Protein AF-A0A1H9YPM1-F1 (afdb_monomer)

Foldseek 3Di:
DPDDPPVVVVVLPPQDQPPDPPVLFFADPVQFVPDPPPLVVLLVQLVVLQVVLVVCCVVCVPPPPPPDVVVVVVSVVSNVSSCCSNPVVVVVVVVCNVFTWGDGSFFIWHQDPPRDIDTDGLLQQLVQVVQQQWFQDLFAIWHDRVSTIGGQGLAPPDVVSNVSSLVSVVVSQVSSCSNPVVCVVQPDHDDPVLSVLSNLSNVLVVLLVVLVVVLVVLVVCQVVQCVVPPPVSNVVSCVVSVVSVVVSLVVLVVSLVVLLVSLVVCCVVRPSCGHPHRCPCPSVCRSVVSVVSSVVVVVVSVVVVVVVVVD

Structure (mmCIF, N/CA/C/O backbone):
data_AF-A0A1H9YPM1-F1
#
_entry.id   AF-A0A1H9YPM1-F1
#
loop_
_atom_site.group_PDB
_atom_site.id
_atom_site.type_symbol
_atom_site.label_atom_id
_atom_site.label_alt_id
_atom_site.label_comp_id
_atom_site.label_asym_id
_atom_site.label_entity_id
_atom_site.label_seq_id
_atom_site.pdbx_PDB_ins_code
_atom_site.Cartn_x
_atom_site.Cartn_y
_atom_site.Cartn_z
_atom_site.occupancy
_atom_site.B_iso_or_equiv
_atom_site.auth_seq_id
_atom_site.auth_comp_id
_atom_site.auth_asym_id
_atom_site.auth_atom_id
_atom_site.pdbx_PDB_model_num
ATOM 1 N N . MET A 1 1 ? -49.574 -12.876 15.461 1.00 40.62 1 MET A N 1
ATOM 2 C CA . MET A 1 1 ? -48.127 -13.157 15.620 1.00 40.62 1 MET A CA 1
ATOM 3 C C . MET A 1 1 ? -47.318 -12.265 14.658 1.00 40.62 1 MET A C 1
ATOM 5 O O . MET A 1 1 ? -46.891 -12.726 13.615 1.00 40.62 1 MET A O 1
ATOM 9 N N . LYS A 1 2 ? -47.213 -10.943 14.908 1.00 41.28 2 LYS A N 1
ATOM 10 C CA . LYS A 1 2 ? -46.590 -9.997 13.940 1.00 41.28 2 LYS A CA 1
ATOM 11 C C . LYS A 1 2 ? -46.118 -8.655 14.541 1.00 41.28 2 LYS A C 1
ATOM 13 O O . LYS A 1 2 ? -46.153 -7.631 13.876 1.00 41.28 2 LYS A O 1
ATOM 18 N N . LYS A 1 3 ? -45.700 -8.639 15.816 1.00 36.34 3 LYS A N 1
ATOM 19 C CA . LYS A 1 3 ? -45.208 -7.420 16.506 1.00 36.34 3 LYS A CA 1
ATOM 20 C C . LYS A 1 3 ? -43.901 -7.595 17.301 1.00 36.34 3 LYS A C 1
ATOM 22 O O . LYS A 1 3 ? -43.489 -6.668 17.982 1.00 36.34 3 LYS A O 1
ATOM 27 N N . ARG A 1 4 ? -43.222 -8.748 17.206 1.00 37.78 4 ARG A N 1
ATOM 28 C CA . ARG A 1 4 ? -41.974 -9.010 17.959 1.00 37.78 4 ARG A CA 1
ATOM 29 C C . ARG A 1 4 ? -40.666 -8.778 17.189 1.00 37.78 4 ARG A C 1
ATOM 31 O O . ARG A 1 4 ? -39.647 -8.646 17.837 1.00 37.78 4 ARG A O 1
ATOM 38 N N . LYS A 1 5 ? -40.682 -8.631 15.856 1.00 35.56 5 LYS A N 1
ATOM 39 C CA . LYS A 1 5 ? -39.449 -8.465 15.051 1.00 35.56 5 LYS A CA 1
ATOM 40 C C . LYS A 1 5 ? -38.964 -7.023 14.836 1.00 35.56 5 LYS A C 1
ATOM 42 O O . LYS A 1 5 ? -37.885 -6.839 14.300 1.00 35.56 5 LYS A O 1
ATOM 47 N N . ILE A 1 6 ? -39.734 -6.006 15.229 1.00 38.78 6 ILE A N 1
ATOM 48 C CA . ILE A 1 6 ? -39.349 -4.595 15.003 1.00 38.78 6 ILE A CA 1
ATOM 49 C C . ILE A 1 6 ? -38.672 -3.981 16.242 1.00 38.78 6 ILE A C 1
ATOM 51 O O . ILE A 1 6 ? -37.950 -3.003 16.112 1.00 38.78 6 ILE A O 1
ATOM 55 N N . LYS A 1 7 ? -38.834 -4.575 17.434 1.00 31.31 7 LYS A N 1
ATOM 56 C CA . LYS A 1 7 ? -38.254 -4.035 18.677 1.00 31.31 7 LYS A CA 1
ATOM 57 C C . LYS A 1 7 ? -36.783 -4.399 18.906 1.00 31.31 7 LYS A C 1
ATOM 59 O O . LYS A 1 7 ? -36.063 -3.580 19.459 1.00 31.31 7 LYS A O 1
ATOM 64 N N . GLU A 1 8 ? -36.318 -5.555 18.432 1.00 32.84 8 GLU A N 1
ATOM 65 C CA . GLU A 1 8 ? -34.902 -5.950 18.575 1.00 32.84 8 GLU A CA 1
ATOM 66 C C . GLU A 1 8 ? -33.955 -5.091 17.720 1.00 32.84 8 GLU A C 1
ATOM 68 O O . GLU A 1 8 ? -32.785 -4.950 18.056 1.00 32.84 8 GLU A O 1
ATOM 73 N N . ASN A 1 9 ? -34.460 -4.427 16.673 1.00 35.72 9 ASN A N 1
ATOM 74 C CA . ASN A 1 9 ? -33.642 -3.548 15.830 1.00 35.72 9 ASN A CA 1
ATOM 75 C C . ASN A 1 9 ? -33.475 -2.126 16.397 1.00 35.72 9 ASN A C 1
ATOM 77 O O . ASN A 1 9 ? -32.685 -1.347 15.874 1.00 35.72 9 ASN A O 1
ATOM 81 N N . THR A 1 10 ? -34.226 -1.762 17.443 1.00 34.72 10 THR A N 1
ATOM 82 C CA . THR A 1 10 ? -34.190 -0.411 18.033 1.00 34.72 10 THR A CA 1
ATOM 83 C C . THR A 1 10 ? -33.330 -0.343 19.300 1.00 34.72 10 THR A C 1
ATOM 85 O O . THR A 1 10 ? -32.870 0.736 19.661 1.00 34.72 10 THR A O 1
ATOM 88 N N . GLU A 1 11 ? -33.057 -1.471 19.967 1.00 35.28 11 GLU A N 1
ATOM 89 C CA . GLU A 1 11 ? -32.199 -1.494 21.166 1.00 35.28 11 GLU A CA 1
ATOM 90 C C . GLU A 1 11 ? -30.696 -1.486 20.844 1.00 35.28 11 GLU A C 1
ATOM 92 O O . GLU A 1 11 ? -29.929 -0.896 21.603 1.00 35.28 11 GLU A O 1
ATOM 97 N N . ASN A 1 12 ? -30.283 -1.983 19.672 1.00 36.88 12 ASN A N 1
ATOM 98 C CA . ASN A 1 12 ? -28.893 -1.874 19.199 1.00 36.88 12 ASN A CA 1
ATOM 99 C C . ASN A 1 12 ? -28.535 -0.484 18.630 1.00 36.88 12 ASN A C 1
ATOM 101 O O . ASN A 1 12 ? -27.384 -0.236 18.287 1.00 36.88 12 ASN A O 1
ATOM 105 N N . GLN A 1 13 ? -29.494 0.448 18.554 1.00 36.91 13 GLN A N 1
ATOM 106 C CA . GLN A 1 13 ? -29.289 1.817 18.059 1.00 36.91 13 GLN A CA 1
ATOM 107 C C . GLN A 1 13 ? -29.057 2.861 19.164 1.00 36.91 13 GLN A C 1
ATOM 109 O O . GLN A 1 13 ? -29.103 4.063 18.899 1.00 36.91 13 GLN A O 1
ATOM 114 N N . LYS A 1 14 ? -28.731 2.453 20.398 1.00 39.34 14 LYS A N 1
ATOM 115 C CA . LYS A 1 14 ? -28.078 3.362 21.360 1.00 39.34 14 LYS A CA 1
ATOM 116 C C . LYS A 1 14 ? -26.613 3.561 20.961 1.00 39.34 14 LYS A C 1
ATOM 118 O O . LYS A 1 14 ? -25.701 3.150 21.670 1.00 39.34 14 LYS A O 1
ATOM 123 N N . ILE A 1 15 ? -26.397 4.170 19.798 1.00 44.44 15 ILE A N 1
ATOM 124 C CA . ILE A 1 15 ? -25.062 4.497 19.319 1.00 44.44 15 ILE A CA 1
ATOM 125 C C . ILE A 1 15 ? -24.547 5.715 20.089 1.00 44.44 15 ILE A C 1
ATOM 127 O O . ILE A 1 15 ? -25.247 6.689 20.371 1.00 44.44 15 ILE A O 1
ATOM 131 N N . ILE A 1 16 ? -23.309 5.552 20.516 1.00 49.81 16 ILE A N 1
ATOM 132 C CA . ILE A 1 16 ? -22.613 6.252 21.574 1.00 49.81 16 ILE A CA 1
ATOM 133 C C . ILE A 1 16 ? -22.175 7.631 21.081 1.00 49.81 16 ILE A C 1
ATOM 135 O O . ILE A 1 16 ? -21.367 7.764 20.169 1.00 49.81 16 ILE A O 1
ATOM 139 N N . ASN A 1 17 ? -22.658 8.681 21.745 1.00 46.56 17 ASN A N 1
ATOM 140 C CA . ASN A 1 17 ? -22.219 10.064 21.540 1.00 46.56 17 ASN A CA 1
ATOM 141 C C . ASN A 1 17 ? -20.825 10.304 22.170 1.00 46.56 17 ASN A C 1
ATOM 143 O O . ASN A 1 17 ? -20.636 11.206 22.990 1.00 46.56 17 ASN A O 1
ATOM 147 N N . LYS A 1 18 ? -19.819 9.487 21.826 1.00 58.47 18 LYS A N 1
ATOM 148 C CA . LYS A 1 18 ? -18.421 9.813 22.139 1.00 58.47 18 LYS A CA 1
ATOM 149 C C . LYS A 1 18 ? -18.032 10.992 21.255 1.00 58.47 18 LYS A C 1
ATOM 151 O O . LYS A 1 18 ? -18.033 10.918 20.030 1.00 58.47 18 LYS A O 1
ATOM 156 N N . LYS A 1 19 ? -17.740 12.128 21.887 1.00 66.56 19 LYS A N 1
ATOM 157 C CA . LYS A 1 19 ? -17.382 13.359 21.182 1.00 66.56 19 LYS A CA 1
ATOM 158 C C . LYS A 1 19 ? -16.000 13.194 20.548 1.00 66.56 19 LYS A C 1
ATOM 160 O O . LYS A 1 19 ? -14.987 13.346 21.229 1.00 66.56 19 LYS A O 1
ATOM 165 N N . ILE A 1 20 ? -15.964 12.907 19.249 1.00 78.62 20 ILE A N 1
ATOM 166 C CA . ILE A 1 20 ? -14.722 12.853 18.470 1.00 78.62 20 ILE A CA 1
ATOM 167 C C . ILE A 1 20 ? -14.075 14.252 18.489 1.00 78.62 20 ILE A C 1
ATOM 169 O O . ILE A 1 20 ? -14.752 15.248 18.198 1.00 78.62 20 ILE A O 1
ATOM 173 N N . PRO A 1 21 ? -12.786 14.386 18.861 1.00 80.69 21 PRO A N 1
ATOM 174 C CA . PRO A 1 21 ? -12.102 15.674 18.851 1.00 80.69 21 PRO A CA 1
ATOM 175 C C . PRO A 1 21 ? -12.145 16.315 17.460 1.00 80.69 21 PRO A C 1
ATOM 177 O O . PRO A 1 21 ? -11.857 15.649 16.472 1.00 80.69 21 PRO A O 1
ATOM 180 N N . LYS A 1 22 ? -12.431 17.624 17.375 1.00 80.81 22 LYS A N 1
ATOM 181 C CA . LYS A 1 22 ? -12.590 18.339 16.088 1.00 80.81 22 LYS A CA 1
ATOM 182 C C . LYS A 1 22 ? -11.437 18.096 15.101 1.00 80.81 22 LYS A C 1
ATOM 184 O O . LYS A 1 22 ? -11.688 17.915 13.922 1.00 80.81 22 LYS A O 1
ATOM 189 N N . HIS A 1 23 ? -10.195 18.046 15.588 1.00 80.75 23 HIS A N 1
ATOM 190 C CA . HIS A 1 23 ? -9.000 17.834 14.760 1.00 80.75 23 HIS A CA 1
ATOM 191 C C . HIS A 1 23 ? -8.820 16.392 14.245 1.00 80.75 23 HIS A C 1
ATOM 193 O O . HIS A 1 23 ? -8.001 16.167 13.364 1.00 80.75 23 HIS A O 1
ATOM 199 N N . LEU A 1 24 ? -9.552 15.418 14.798 1.00 83.12 24 LEU A N 1
ATOM 200 C CA . LEU A 1 24 ? -9.545 14.013 14.365 1.00 83.12 24 LEU A CA 1
ATOM 201 C C . LEU A 1 24 ? -10.804 13.642 13.580 1.00 83.12 24 LEU A C 1
ATOM 203 O O . LEU A 1 24 ? -10.913 12.514 13.112 1.00 83.12 24 LEU A O 1
ATOM 207 N N . LYS A 1 25 ? -11.755 14.575 13.474 1.00 86.56 25 LYS A N 1
ATOM 208 C CA . LYS A 1 25 ? -13.038 14.352 12.820 1.00 86.56 25 LYS A CA 1
ATOM 209 C C . LYS A 1 25 ? -12.865 14.137 11.319 1.00 86.56 25 LYS A C 1
ATOM 211 O O . LYS A 1 25 ? -13.490 13.254 10.752 1.00 86.56 25 LYS A O 1
ATOM 216 N N . GLU A 1 26 ? -12.019 14.937 10.685 1.00 87.69 26 GLU A N 1
ATOM 217 C CA . GLU A 1 26 ? -11.722 14.823 9.259 1.00 87.69 26 GLU A CA 1
ATOM 218 C C . GLU A 1 26 ? -10.716 13.690 9.022 1.00 87.69 26 GLU A C 1
ATOM 220 O O . GLU A 1 26 ? -9.670 13.619 9.676 1.00 87.69 26 GLU A O 1
ATOM 225 N N . ILE A 1 27 ? -11.050 12.800 8.087 1.00 85.38 27 ILE A N 1
ATOM 226 C CA . ILE A 1 27 ? -10.204 11.700 7.628 1.00 85.38 27 ILE A CA 1
ATOM 227 C C . ILE A 1 27 ? -9.454 12.193 6.393 1.00 85.38 27 ILE A C 1
ATOM 229 O O . ILE A 1 27 ? -10.059 12.350 5.332 1.00 85.38 27 ILE A O 1
ATOM 233 N N . PRO A 1 28 ? -8.140 12.433 6.485 1.00 83.88 28 PRO A N 1
ATOM 234 C CA . PRO A 1 28 ? -7.374 12.930 5.355 1.00 83.88 28 PRO A CA 1
ATOM 235 C C . PRO A 1 28 ? -7.487 12.007 4.137 1.00 83.88 28 PRO A C 1
ATOM 237 O O . PRO A 1 28 ? -7.494 10.789 4.279 1.00 83.88 28 PRO A O 1
ATOM 240 N N . LEU A 1 29 ? -7.483 12.560 2.921 1.00 77.19 29 LEU A N 1
ATOM 241 C CA . LEU A 1 29 ? -7.646 11.775 1.682 1.00 77.19 29 LEU A CA 1
ATOM 242 C C . LEU A 1 29 ? -6.630 10.639 1.519 1.00 77.19 29 LEU A C 1
ATOM 244 O O . LEU A 1 29 ? -6.916 9.601 0.931 1.00 77.19 29 LEU A O 1
ATOM 248 N N . TYR A 1 30 ? -5.428 10.800 2.066 1.00 73.69 30 TYR A N 1
ATOM 249 C CA . TYR A 1 30 ? -4.442 9.731 2.021 1.00 73.69 30 TYR A CA 1
ATOM 250 C C . TYR A 1 30 ? -4.882 8.501 2.840 1.00 73.69 30 TYR A C 1
ATOM 252 O O . TYR A 1 30 ? -4.560 7.375 2.458 1.00 73.69 30 TYR A O 1
ATOM 260 N N . GLU A 1 31 ? -5.692 8.686 3.889 1.00 78.50 31 GLU A N 1
ATOM 261 C CA . GLU A 1 31 ? -6.335 7.616 4.663 1.00 78.50 31 GLU A CA 1
ATOM 262 C C . GLU A 1 31 ? -7.518 6.980 3.931 1.00 78.50 31 GLU A C 1
ATOM 264 O O . GLU A 1 31 ? -7.901 5.879 4.289 1.00 78.50 31 GLU A O 1
ATOM 269 N N . THR A 1 32 ? -8.054 7.551 2.851 1.00 76.62 32 THR A N 1
ATOM 270 C CA . THR A 1 32 ? -9.114 6.887 2.060 1.00 76.62 32 THR A CA 1
ATOM 271 C C . THR A 1 32 ? -8.570 5.997 0.941 1.00 76.62 32 THR A C 1
ATOM 273 O O . THR A 1 32 ? -9.283 5.532 0.054 1.00 76.62 32 THR A O 1
ATOM 276 N N . GLY A 1 33 ? -7.263 5.717 0.978 1.00 59.12 33 GLY A N 1
ATOM 277 C CA . GLY A 1 33 ? -6.581 4.911 -0.028 1.00 59.12 33 GLY A CA 1
ATOM 278 C C . GLY A 1 33 ? -6.176 5.684 -1.281 1.00 59.12 33 GLY A C 1
ATOM 279 O O . GLY A 1 33 ? -5.541 5.091 -2.160 1.00 59.12 33 GLY A O 1
ATOM 280 N N . GLU A 1 34 ? -6.453 6.989 -1.354 1.00 63.22 34 GLU A N 1
ATOM 281 C CA . GLU A 1 34 ? -5.866 7.846 -2.376 1.00 63.22 34 GLU A CA 1
ATOM 282 C C . GLU A 1 34 ? -4.379 8.019 -2.087 1.00 63.22 34 GLU A C 1
ATOM 284 O O . GLU A 1 34 ? -3.953 8.750 -1.195 1.00 63.22 34 GLU A O 1
ATOM 289 N N . ALA A 1 35 ? -3.533 7.327 -2.849 1.00 54.72 35 ALA A N 1
ATOM 290 C CA . ALA A 1 35 ? -2.114 7.610 -2.779 1.00 54.72 35 ALA A CA 1
ATOM 291 C C . ALA A 1 35 ? -1.895 9.081 -3.170 1.00 54.72 35 ALA A C 1
ATOM 293 O O . ALA A 1 35 ? -2.184 9.466 -4.306 1.00 54.72 35 ALA A O 1
ATOM 294 N N . LEU A 1 36 ? -1.296 9.861 -2.264 1.00 50.06 36 LEU A N 1
ATOM 295 C CA . LEU A 1 36 ? -0.531 11.067 -2.585 1.00 50.06 36 LEU A CA 1
ATOM 296 C C . LEU A 1 36 ? 0.640 10.662 -3.503 1.00 50.06 36 LEU A C 1
ATOM 298 O O . LEU A 1 36 ? 1.802 10.652 -3.109 1.00 50.06 36 LEU A O 1
ATOM 302 N N . MET A 1 37 ? 0.358 10.229 -4.731 1.00 47.12 37 MET A N 1
ATOM 303 C CA . MET A 1 37 ? 1.332 10.374 -5.801 1.00 47.12 37 MET A CA 1
ATOM 304 C C . MET A 1 37 ? 1.536 11.875 -5.949 1.00 47.12 37 MET A C 1
ATOM 306 O O . MET A 1 37 ? 0.550 12.620 -6.025 1.00 47.12 37 MET A O 1
ATOM 310 N N . SER A 1 38 ? 2.794 12.325 -5.947 1.00 53.41 38 SER A N 1
ATOM 311 C CA . SER A 1 38 ? 3.051 13.729 -6.239 1.00 53.41 38 SER A CA 1
ATOM 312 C C . SER A 1 38 ? 2.402 14.049 -7.585 1.00 53.41 38 SER A C 1
ATOM 314 O O . SER A 1 38 ? 2.374 13.214 -8.505 1.00 53.41 38 SER A O 1
ATOM 316 N N . SER A 1 39 ? 1.795 15.233 -7.664 1.00 57.31 39 SER A N 1
ATOM 317 C CA . SER A 1 39 ? 1.189 15.711 -8.906 1.00 57.31 39 SER A CA 1
ATOM 318 C C . SER A 1 39 ? 2.206 15.632 -10.049 1.00 57.31 39 SER A C 1
ATOM 320 O O . SER A 1 39 ? 1.840 15.293 -11.170 1.00 57.31 39 SER A O 1
ATOM 322 N N . ASP A 1 40 ? 3.483 15.827 -9.720 1.00 58.31 40 ASP A N 1
ATOM 323 C CA . ASP A 1 40 ? 4.615 15.846 -10.638 1.00 58.31 40 ASP A CA 1
ATOM 324 C C . ASP A 1 40 ? 4.865 14.479 -11.282 1.00 58.31 40 ASP A C 1
ATOM 326 O O . ASP A 1 40 ? 4.967 14.408 -12.498 1.00 58.31 40 ASP A O 1
ATOM 330 N N . TYR A 1 41 ? 4.860 13.368 -10.532 1.00 56.56 41 TYR A N 1
ATOM 331 C CA . TYR A 1 41 ? 5.037 12.033 -11.134 1.00 56.56 41 TYR A CA 1
ATOM 332 C C . TYR A 1 41 ? 3.863 11.632 -12.031 1.00 56.56 41 TYR A C 1
ATOM 334 O O . TYR A 1 41 ? 4.050 10.952 -13.037 1.00 56.56 41 TYR A O 1
ATOM 342 N N . SER A 1 42 ? 2.647 12.049 -11.670 1.00 61.88 42 SER A N 1
ATOM 343 C CA . SER A 1 42 ? 1.455 11.777 -12.484 1.00 61.88 42 SER A CA 1
ATOM 344 C C . SER A 1 42 ? 1.447 12.620 -13.759 1.00 61.88 42 SER A C 1
ATOM 346 O O . SER A 1 42 ? 1.030 12.135 -14.807 1.00 61.88 42 SER A O 1
ATOM 348 N N . PHE A 1 43 ? 1.940 13.857 -13.670 1.00 63.88 43 PHE A N 1
ATOM 349 C CA . PHE A 1 43 ? 2.112 14.755 -14.803 1.00 63.88 43 PHE A CA 1
ATOM 350 C C . PHE A 1 43 ? 3.228 14.272 -15.731 1.00 63.88 43 PHE A C 1
ATOM 352 O O . PHE A 1 43 ? 2.975 14.098 -16.914 1.00 63.88 43 PHE A O 1
ATOM 359 N N . ILE A 1 44 ? 4.414 13.957 -15.201 1.00 64.62 44 ILE A N 1
ATOM 360 C CA . ILE A 1 44 ? 5.546 13.415 -15.968 1.00 64.62 44 ILE A CA 1
ATOM 361 C C . ILE A 1 44 ? 5.146 12.103 -16.649 1.00 64.62 44 ILE A C 1
ATOM 363 O O . ILE A 1 44 ? 5.362 11.955 -17.844 1.00 64.62 44 ILE A O 1
ATOM 367 N N . GLY A 1 45 ? 4.501 11.176 -15.931 1.00 63.66 45 GLY A N 1
ATOM 368 C CA . GLY A 1 45 ? 3.998 9.934 -16.525 1.00 63.66 45 GLY A CA 1
ATOM 369 C C . GLY A 1 45 ? 2.946 10.179 -17.612 1.00 63.66 45 GLY A C 1
ATOM 370 O O . GLY A 1 45 ? 2.980 9.525 -18.648 1.00 63.66 45 GLY A O 1
ATOM 371 N N . GLY A 1 46 ? 2.051 11.152 -17.411 1.00 65.19 46 GLY A N 1
ATOM 372 C CA . GLY A 1 46 ? 1.079 11.572 -18.423 1.00 65.19 46 GLY A CA 1
ATOM 373 C C . GLY A 1 46 ? 1.732 12.191 -19.661 1.00 65.19 46 GLY A C 1
ATOM 374 O O . GLY A 1 46 ? 1.325 11.879 -20.773 1.00 65.19 46 GLY A O 1
ATOM 375 N N . VAL A 1 47 ? 2.770 13.011 -19.481 1.00 65.88 47 VAL A N 1
ATOM 376 C CA . VAL A 1 47 ? 3.547 13.630 -20.565 1.00 65.88 47 VAL A CA 1
ATOM 377 C C . VAL A 1 47 ? 4.352 12.583 -21.329 1.00 65.88 47 VAL A C 1
ATOM 379 O O . VAL A 1 47 ? 4.329 12.599 -22.553 1.00 65.88 47 VAL A O 1
ATOM 382 N N . ILE A 1 48 ? 5.006 11.642 -20.643 1.00 67.50 48 ILE A N 1
ATOM 383 C CA . ILE A 1 48 ? 5.726 10.534 -21.288 1.00 67.50 48 ILE A CA 1
ATOM 384 C C . ILE A 1 48 ? 4.749 9.700 -22.116 1.00 67.50 48 ILE A C 1
ATOM 386 O O . ILE A 1 48 ? 4.984 9.508 -23.300 1.00 67.50 48 ILE A O 1
ATOM 390 N N . LEU A 1 49 ? 3.616 9.280 -21.543 1.00 67.12 49 LEU A N 1
ATOM 391 C CA . LEU A 1 49 ? 2.593 8.528 -22.277 1.00 67.12 49 LEU A CA 1
ATOM 392 C C . LEU A 1 49 ? 2.029 9.307 -23.471 1.00 67.12 49 LEU A C 1
ATOM 394 O O . LEU A 1 49 ? 1.772 8.716 -24.515 1.00 67.12 49 LEU A O 1
ATOM 398 N N . PHE A 1 50 ? 1.860 10.623 -23.333 1.00 64.25 50 PHE A N 1
ATOM 399 C CA . PHE A 1 50 ? 1.415 11.494 -24.415 1.00 64.25 50 PHE A CA 1
ATOM 400 C C . PHE A 1 50 ? 2.454 11.586 -25.540 1.00 64.25 50 PHE A C 1
ATOM 402 O O . PHE A 1 50 ? 2.106 11.415 -26.704 1.00 64.25 50 PHE A O 1
ATOM 409 N N . ILE A 1 51 ? 3.726 11.813 -25.206 1.00 62.97 51 ILE A N 1
ATOM 410 C CA . ILE A 1 51 ? 4.822 11.930 -26.176 1.00 62.97 51 ILE A CA 1
ATOM 411 C C . ILE A 1 51 ? 5.085 10.585 -26.856 1.00 62.97 51 ILE A C 1
ATOM 413 O O . ILE A 1 51 ? 5.140 10.541 -28.078 1.00 62.97 51 ILE A O 1
ATOM 417 N N . THR A 1 52 ? 5.171 9.484 -26.103 1.00 61.22 52 THR A N 1
ATOM 418 C CA . THR A 1 52 ? 5.268 8.127 -26.665 1.00 61.22 52 THR A CA 1
ATOM 419 C C . THR A 1 52 ? 4.063 7.831 -27.558 1.00 61.22 52 THR A C 1
ATOM 421 O O . THR A 1 52 ? 4.231 7.301 -28.649 1.00 61.22 52 THR A O 1
ATOM 424 N N . GLY A 1 53 ? 2.866 8.252 -27.135 1.00 61.78 53 GLY A N 1
ATOM 425 C CA . GLY A 1 53 ? 1.642 8.228 -27.930 1.00 61.78 53 GLY A CA 1
ATOM 426 C C . GLY A 1 53 ? 1.807 8.881 -29.305 1.00 61.78 53 GLY A C 1
ATOM 427 O O . GLY A 1 53 ? 1.555 8.259 -30.331 1.00 61.78 53 GLY A O 1
ATOM 428 N N . MET A 1 54 ? 2.261 10.135 -29.305 1.00 62.09 54 MET A N 1
ATOM 429 C CA . MET A 1 54 ? 2.427 10.961 -30.503 1.00 62.09 54 MET A CA 1
ATOM 430 C C . MET A 1 54 ? 3.555 10.465 -31.412 1.00 62.09 54 MET A C 1
ATOM 432 O O . MET A 1 54 ? 3.343 10.375 -32.613 1.00 62.09 54 MET A O 1
ATOM 436 N N . ILE A 1 55 ? 4.720 10.108 -30.860 1.00 62.66 55 ILE A N 1
ATOM 437 C CA . ILE A 1 55 ? 5.869 9.612 -31.637 1.00 62.66 55 ILE A CA 1
ATOM 438 C C . ILE A 1 55 ? 5.477 8.352 -32.409 1.00 62.66 55 ILE A C 1
ATOM 440 O O . ILE A 1 55 ? 5.684 8.290 -33.611 1.00 62.66 55 ILE A O 1
ATOM 444 N N . PHE A 1 56 ? 4.823 7.389 -31.757 1.00 60.09 56 PHE A N 1
ATOM 445 C CA . PHE A 1 56 ? 4.388 6.164 -32.430 1.00 60.09 56 PHE A CA 1
ATOM 446 C C . PHE A 1 56 ? 3.270 6.401 -33.458 1.00 60.09 56 PHE A C 1
ATOM 448 O O . PHE A 1 56 ? 3.240 5.708 -34.469 1.00 60.09 56 PHE A O 1
ATOM 455 N N . ILE A 1 57 ? 2.356 7.356 -33.232 1.00 63.22 57 ILE A N 1
ATOM 456 C CA . ILE A 1 57 ? 1.338 7.728 -34.235 1.00 63.22 57 ILE A CA 1
ATOM 457 C C . ILE A 1 57 ? 1.998 8.362 -35.469 1.00 63.22 57 ILE A C 1
ATOM 459 O O . ILE A 1 57 ? 1.560 8.097 -36.586 1.00 63.22 57 ILE A O 1
ATOM 463 N N . CYS A 1 58 ? 3.039 9.173 -35.274 1.00 61.56 58 CYS A N 1
ATOM 464 C CA . CYS A 1 58 ? 3.759 9.836 -36.358 1.00 61.56 58 CYS A CA 1
ATOM 465 C C . CYS A 1 58 ? 4.710 8.891 -37.117 1.00 61.56 58 CYS A C 1
ATOM 467 O O . CYS A 1 58 ? 4.702 8.920 -38.340 1.00 61.56 58 CYS A O 1
ATOM 469 N N . ASP A 1 59 ? 5.478 8.036 -36.429 1.00 58.50 59 ASP A N 1
ATOM 470 C CA . ASP A 1 59 ? 6.471 7.140 -37.058 1.00 58.50 59 ASP A CA 1
ATOM 471 C C . ASP A 1 59 ? 5.841 5.929 -37.763 1.00 58.50 59 ASP A C 1
ATOM 473 O O . ASP A 1 59 ? 6.343 5.477 -38.787 1.00 58.50 59 ASP A O 1
ATOM 477 N N . PHE A 1 60 ? 4.729 5.388 -37.251 1.00 56.72 60 PHE A N 1
ATOM 478 C CA . PHE A 1 60 ? 4.044 4.248 -37.884 1.00 56.72 60 PHE A CA 1
ATOM 479 C C . PHE A 1 60 ? 2.928 4.668 -38.850 1.00 56.72 60 PHE A C 1
ATOM 481 O O . PHE A 1 60 ? 2.273 3.799 -39.435 1.00 56.72 60 PHE A O 1
ATOM 488 N N . GLY A 1 61 ? 2.710 5.977 -39.014 1.00 51.06 61 GLY A N 1
ATOM 489 C CA . GLY A 1 61 ? 1.666 6.544 -39.865 1.00 51.06 61 GLY A CA 1
ATOM 490 C C . GLY A 1 61 ? 1.863 6.279 -41.357 1.00 51.06 61 GLY A C 1
ATOM 491 O O . GLY A 1 61 ? 0.862 6.173 -42.064 1.00 51.06 61 GLY A O 1
ATOM 492 N N . ASP A 1 62 ? 3.108 6.105 -41.813 1.00 51.69 62 ASP A N 1
ATOM 493 C CA . ASP A 1 62 ? 3.405 6.055 -43.250 1.00 51.69 62 ASP A CA 1
ATOM 494 C C . ASP A 1 62 ? 3.703 4.655 -43.828 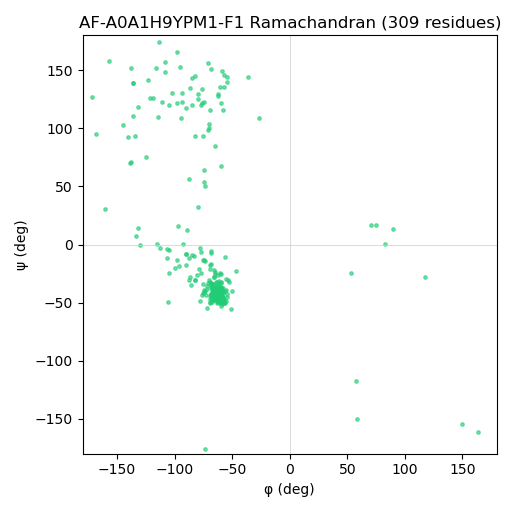1.00 51.69 62 ASP A C 1
ATOM 496 O O . ASP A 1 62 ? 3.395 4.446 -44.995 1.00 51.69 62 ASP A O 1
ATOM 500 N N . ASP A 1 63 ? 4.170 3.652 -43.060 1.00 50.09 63 ASP A N 1
ATOM 501 C CA . ASP A 1 63 ? 4.678 2.399 -43.679 1.00 50.09 63 ASP A CA 1
ATOM 502 C C . ASP A 1 63 ? 4.180 1.054 -43.100 1.00 50.09 63 ASP A C 1
ATOM 504 O O . ASP A 1 63 ? 4.714 -0.009 -43.425 1.00 50.09 63 ASP A O 1
ATOM 508 N N . SER A 1 64 ? 3.120 1.011 -42.281 1.00 46.59 64 SER A N 1
ATOM 509 C CA . SER A 1 64 ? 2.673 -0.275 -41.702 1.00 46.59 64 SER A CA 1
ATOM 510 C C . SER A 1 64 ? 1.158 -0.490 -41.650 1.00 46.59 64 SER A C 1
ATOM 512 O O . SER A 1 64 ? 0.546 -0.643 -40.597 1.00 46.59 64 SER A O 1
ATOM 514 N N . ILE A 1 65 ? 0.553 -0.684 -42.826 1.00 49.03 65 ILE A N 1
ATOM 515 C CA . ILE A 1 65 ? -0.840 -1.161 -42.989 1.00 49.03 65 ILE A CA 1
ATOM 516 C C . ILE A 1 65 ? -1.095 -2.518 -42.272 1.00 49.03 65 ILE A C 1
ATOM 518 O O . ILE A 1 65 ? -2.239 -2.931 -42.076 1.00 49.03 65 ILE A O 1
ATOM 522 N N . HIS A 1 66 ? -0.047 -3.208 -41.805 1.00 49.16 66 HIS A N 1
ATOM 523 C CA . HIS A 1 66 ? -0.143 -4.498 -41.117 1.00 49.16 66 HIS A CA 1
ATOM 524 C C . HIS A 1 66 ? 0.100 -4.474 -39.598 1.00 49.16 66 HIS A C 1
ATOM 526 O O . HIS A 1 66 ? -0.112 -5.513 -38.958 1.00 49.16 66 HIS A O 1
ATOM 532 N N . LEU A 1 67 ? 0.453 -3.333 -38.978 1.00 47.41 67 LEU A N 1
ATOM 533 C CA . LEU A 1 67 ? 0.406 -3.232 -37.514 1.00 47.41 67 LEU A CA 1
ATOM 534 C C . LEU A 1 67 ? -1.065 -3.104 -37.087 1.00 47.41 67 LEU A C 1
ATOM 536 O O . LEU A 1 67 ? -1.683 -2.045 -37.110 1.00 47.41 67 LEU A O 1
ATOM 540 N N . LYS A 1 68 ? -1.634 -4.276 -36.795 1.00 55.72 68 LYS A N 1
ATOM 541 C CA . LYS A 1 68 ? -3.048 -4.588 -36.564 1.00 55.72 68 LYS A CA 1
ATOM 542 C C . LYS A 1 68 ? -3.818 -3.476 -35.824 1.00 55.72 68 LYS A C 1
ATOM 544 O O . LYS A 1 68 ? -3.292 -2.953 -34.846 1.00 55.72 68 LYS A O 1
ATOM 549 N N . PRO A 1 69 ? -5.103 -3.229 -36.153 1.00 59.78 69 PRO A N 1
ATOM 550 C CA . PRO A 1 69 ? -5.973 -2.213 -35.528 1.00 59.78 69 PRO A CA 1
ATOM 551 C C . PRO A 1 69 ? -5.962 -2.178 -33.985 1.00 59.78 69 PRO A C 1
ATOM 553 O O . PRO A 1 69 ? -6.237 -1.147 -33.380 1.00 59.78 69 PRO A O 1
ATOM 556 N N . TRP A 1 70 ? -5.580 -3.277 -33.335 1.00 50.59 70 TRP A N 1
ATOM 557 C CA . TRP A 1 70 ? -5.318 -3.367 -31.898 1.00 50.59 70 TRP A CA 1
ATOM 558 C C . TRP A 1 70 ? -4.227 -2.409 -31.389 1.00 50.59 70 TRP A C 1
ATOM 560 O O . TRP A 1 70 ? -4.382 -1.857 -30.304 1.00 50.59 70 TRP A O 1
ATOM 570 N N . ALA A 1 71 ? -3.158 -2.174 -32.157 1.00 54.16 71 ALA A N 1
ATOM 571 C CA . ALA A 1 71 ? -2.101 -1.231 -31.797 1.00 54.16 71 ALA A CA 1
ATOM 572 C C . ALA A 1 71 ? -2.643 0.206 -31.767 1.00 54.16 71 ALA A C 1
ATOM 574 O O . ALA A 1 71 ? -2.497 0.887 -30.759 1.00 54.16 71 ALA A O 1
ATOM 575 N N . ALA A 1 72 ? -3.384 0.626 -32.797 1.00 58.88 72 ALA A N 1
ATOM 576 C CA . ALA A 1 72 ? -4.038 1.937 -32.833 1.00 58.88 72 ALA A CA 1
ATOM 577 C C . ALA A 1 72 ? -5.029 2.139 -31.667 1.00 58.88 72 ALA A C 1
ATOM 579 O O . ALA A 1 72 ? -5.066 3.209 -31.060 1.00 58.88 72 ALA A O 1
ATOM 580 N N . VAL A 1 73 ? -5.787 1.098 -31.296 1.00 62.53 73 VAL A N 1
ATOM 581 C CA . VAL A 1 73 ? -6.703 1.132 -30.140 1.00 62.53 73 VAL A CA 1
ATOM 582 C C . VAL A 1 73 ? -5.943 1.297 -28.822 1.00 62.53 73 VAL A C 1
ATOM 584 O O . VAL A 1 73 ? -6.308 2.150 -28.014 1.00 62.53 73 VAL A O 1
ATOM 587 N N . ILE A 1 74 ? -4.873 0.525 -28.598 1.00 59.41 74 ILE A N 1
ATOM 588 C CA . ILE A 1 74 ? -4.035 0.650 -27.394 1.00 59.41 74 ILE A CA 1
ATOM 589 C C . ILE A 1 74 ? -3.435 2.059 -27.314 1.00 59.41 74 ILE A C 1
ATOM 591 O O . ILE A 1 74 ? -3.477 2.685 -26.258 1.00 59.41 74 ILE A O 1
ATOM 595 N N . MET A 1 75 ? -2.955 2.595 -28.434 1.00 61.97 75 MET A N 1
ATOM 596 C CA . MET A 1 75 ? -2.362 3.930 -28.513 1.00 61.97 75 MET A CA 1
ATOM 597 C C . MET A 1 75 ? -3.374 5.046 -28.226 1.00 61.97 75 MET A C 1
ATOM 599 O O . MET A 1 75 ? -3.084 5.962 -27.455 1.00 61.97 75 MET A O 1
ATOM 603 N N . TYR A 1 76 ? -4.595 4.935 -28.752 1.00 62.50 76 TYR A N 1
ATOM 604 C CA . TYR A 1 76 ? -5.683 5.863 -28.442 1.00 62.50 76 TYR A CA 1
ATOM 605 C C . TYR A 1 76 ? -6.088 5.804 -26.960 1.00 62.50 76 TYR A C 1
ATOM 607 O O . TYR A 1 76 ? -6.321 6.838 -26.331 1.00 62.50 76 TYR A O 1
ATOM 615 N N . LEU A 1 77 ? -6.108 4.607 -26.362 1.00 67.94 77 LEU A N 1
ATOM 616 C CA . LEU A 1 77 ? -6.353 4.440 -24.928 1.00 67.94 77 LEU A CA 1
ATOM 617 C C . LEU A 1 77 ? -5.244 5.074 -24.078 1.00 67.94 77 LEU A C 1
ATOM 619 O O . LEU A 1 77 ? -5.557 5.740 -23.091 1.00 67.94 77 LEU A O 1
ATOM 623 N N . LEU A 1 78 ? -3.970 4.927 -24.460 1.00 63.59 78 LEU A N 1
ATOM 624 C CA . LEU A 1 78 ? -2.845 5.575 -23.773 1.00 63.59 78 LEU A CA 1
ATOM 625 C C . LEU A 1 78 ? -2.924 7.105 -23.875 1.00 63.59 78 LEU A C 1
ATOM 627 O O . LEU A 1 78 ? -2.700 7.792 -22.877 1.00 63.59 78 LEU A O 1
ATOM 631 N N . PHE A 1 79 ? -3.321 7.639 -25.033 1.00 66.62 79 PHE A N 1
ATOM 632 C CA . PHE A 1 79 ? -3.554 9.071 -25.237 1.00 66.62 79 PHE A CA 1
ATOM 6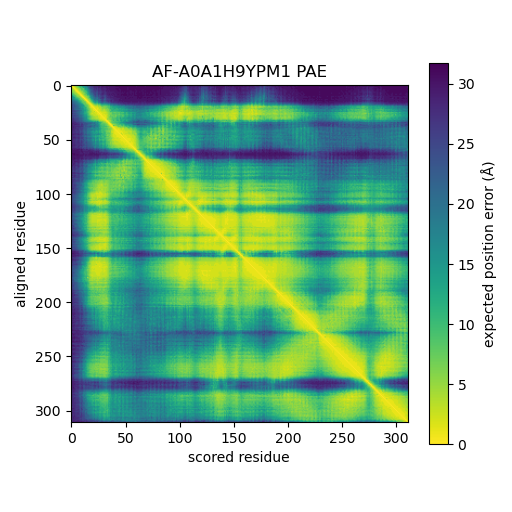33 C C . PHE A 1 79 ? -4.692 9.610 -24.354 1.00 66.62 79 PHE A C 1
ATOM 635 O O . PHE A 1 79 ? -4.503 10.581 -23.615 1.00 66.62 79 PHE A O 1
ATOM 642 N N . LEU A 1 80 ? -5.860 8.954 -24.361 1.00 71.38 80 LEU A N 1
ATOM 643 C CA . LEU A 1 80 ? -6.989 9.318 -23.496 1.00 71.38 80 LEU A CA 1
ATOM 644 C C . LEU A 1 80 ? -6.623 9.224 -22.010 1.00 71.38 80 LEU A C 1
ATOM 646 O O . LEU A 1 80 ? -7.010 10.081 -21.211 1.00 71.38 80 LEU A O 1
ATOM 650 N N . PHE A 1 81 ? -5.841 8.211 -21.635 1.00 69.62 81 PHE A N 1
ATOM 651 C CA . PHE A 1 81 ? -5.351 8.048 -20.273 1.00 69.62 81 PHE A CA 1
ATOM 652 C C . PHE A 1 81 ? -4.376 9.168 -19.875 1.00 69.62 81 PHE A C 1
ATOM 654 O O . PHE A 1 81 ? -4.494 9.716 -18.777 1.00 69.62 81 PHE A O 1
ATOM 661 N N . GLY A 1 82 ? -3.479 9.583 -20.776 1.00 64.50 82 GLY A N 1
ATOM 662 C CA . GLY A 1 82 ? -2.611 10.749 -20.595 1.00 64.50 82 GLY A CA 1
ATOM 663 C C . GLY A 1 82 ? -3.406 12.040 -20.371 1.00 64.50 82 GLY A C 1
ATOM 664 O O . GLY A 1 82 ? -3.164 12.754 -19.395 1.00 64.50 82 GLY A O 1
ATOM 665 N N . LEU A 1 83 ? -4.430 12.299 -21.194 1.00 70.06 83 LEU A N 1
ATOM 666 C CA . LEU A 1 83 ? -5.330 13.448 -21.023 1.00 70.06 83 LEU A CA 1
ATOM 667 C C . LEU A 1 83 ? -6.074 13.418 -19.680 1.00 70.06 83 LEU A C 1
ATOM 669 O O . LEU A 1 83 ? -6.166 14.441 -18.996 1.00 70.06 83 LEU A O 1
ATOM 673 N N . TYR A 1 84 ? -6.577 12.251 -19.271 1.00 75.69 84 TYR A N 1
ATOM 674 C CA . TYR A 1 84 ? -7.214 12.076 -17.967 1.00 75.69 84 TYR A CA 1
ATOM 675 C C . TYR A 1 84 ? -6.253 12.414 -16.816 1.00 75.69 84 TYR A C 1
ATOM 677 O O . TYR A 1 84 ? -6.620 13.157 -15.896 1.00 75.69 84 TYR A O 1
ATOM 685 N N . LEU A 1 85 ? -5.016 11.910 -16.879 1.00 69.06 85 LEU A N 1
ATOM 686 C CA . LEU A 1 85 ? -3.988 12.153 -15.868 1.00 69.06 85 LEU A CA 1
ATOM 687 C C . LEU A 1 85 ? -3.587 13.632 -15.775 1.00 69.06 85 LEU A C 1
ATOM 689 O O . LEU A 1 85 ? -3.369 14.116 -14.663 1.00 69.06 85 LEU A O 1
ATOM 693 N N . ILE A 1 86 ? -3.530 14.345 -16.904 1.00 68.88 86 ILE A N 1
ATOM 694 C CA . ILE A 1 86 ? -3.136 15.760 -16.966 1.00 68.88 86 ILE A CA 1
ATOM 695 C C . ILE A 1 86 ? -4.284 16.686 -16.529 1.00 68.88 86 ILE A C 1
ATOM 697 O O . ILE A 1 86 ? -4.082 17.571 -15.694 1.00 68.88 86 ILE A O 1
ATOM 701 N N . PHE A 1 87 ? -5.497 16.493 -17.059 1.00 72.69 87 PHE A N 1
ATOM 702 C CA . PHE A 1 87 ? -6.578 17.480 -16.936 1.00 72.69 87 PHE A CA 1
ATOM 703 C C . PHE A 1 87 ? -7.672 17.089 -15.937 1.00 72.69 87 PHE A C 1
ATOM 705 O O . PHE A 1 87 ? -8.046 17.891 -15.075 1.00 72.69 87 PHE A O 1
ATOM 712 N N . ALA A 1 88 ? -8.201 15.868 -16.030 1.00 72.44 88 ALA A N 1
ATOM 713 C CA . ALA A 1 88 ? -9.348 15.447 -15.223 1.00 72.44 88 ALA A CA 1
ATOM 714 C C . ALA A 1 88 ? -8.948 15.170 -13.768 1.00 72.44 88 ALA A C 1
ATOM 716 O O . ALA A 1 88 ? -9.624 15.608 -12.832 1.00 72.44 88 ALA A O 1
ATOM 717 N N . ARG A 1 89 ? -7.798 14.520 -13.563 1.00 73.75 89 ARG A N 1
ATOM 718 C CA . ARG A 1 89 ? -7.303 14.148 -12.234 1.00 73.75 89 ARG A CA 1
ATOM 719 C C . ARG A 1 89 ? -7.086 15.352 -11.318 1.00 73.75 89 ARG A C 1
ATOM 721 O O . ARG A 1 89 ? -7.428 15.282 -10.139 1.00 73.75 89 ARG A O 1
ATOM 728 N N . LYS A 1 90 ? -6.566 16.469 -11.844 1.00 72.12 90 LYS A N 1
ATOM 729 C CA . LYS A 1 90 ? -6.341 17.696 -11.059 1.00 72.12 90 LYS A CA 1
ATOM 730 C C . LYS A 1 90 ? -7.657 18.282 -10.537 1.00 72.12 90 LYS A C 1
ATOM 732 O O . LYS A 1 90 ? -7.733 18.659 -9.371 1.00 72.12 90 LYS A O 1
ATOM 737 N N . LYS A 1 91 ? -8.702 18.314 -11.374 1.00 74.38 91 LYS A N 1
ATOM 738 C CA . LYS A 1 91 ? -10.040 18.785 -10.975 1.00 74.38 91 LYS A CA 1
ATOM 739 C C . LYS A 1 91 ? -10.695 17.854 -9.956 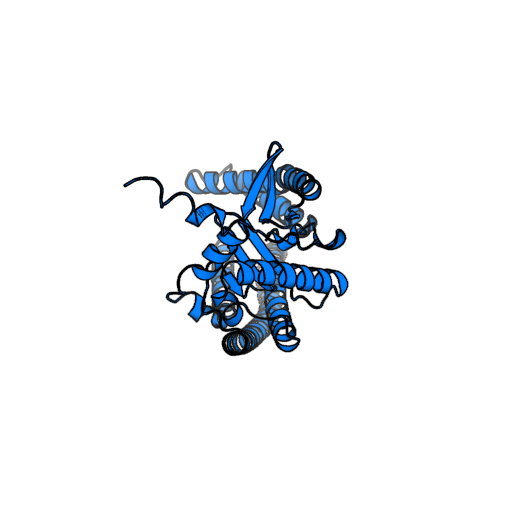1.00 74.38 91 LYS A C 1
ATOM 741 O O . LYS A 1 91 ? -11.224 18.334 -8.959 1.00 74.38 91 LYS A O 1
ATOM 746 N N . VAL A 1 92 ? -10.613 16.541 -10.178 1.00 76.19 92 VAL A N 1
ATOM 747 C CA . VAL A 1 92 ? -11.118 15.527 -9.236 1.00 76.19 92 VAL A CA 1
ATOM 748 C C . VAL A 1 92 ? -10.452 15.671 -7.868 1.00 76.19 92 VAL A C 1
ATOM 750 O O . VAL A 1 92 ? -11.138 15.699 -6.850 1.00 76.19 92 VAL A O 1
ATOM 753 N N . ARG A 1 93 ? -9.127 15.838 -7.842 1.00 74.56 93 ARG A N 1
ATOM 754 C CA . ARG A 1 93 ? -8.373 16.028 -6.602 1.00 74.56 93 ARG A CA 1
ATOM 755 C C . ARG A 1 93 ? -8.776 17.306 -5.868 1.00 74.56 93 ARG A C 1
ATOM 757 O O . ARG A 1 93 ? -9.079 17.246 -4.686 1.00 74.56 93 ARG A O 1
ATOM 764 N N . ALA A 1 94 ? -8.851 18.437 -6.571 1.00 77.38 94 ALA A N 1
ATOM 765 C CA . ALA A 1 94 ? -9.267 19.705 -5.969 1.00 77.38 94 ALA A CA 1
ATOM 766 C C . ALA A 1 94 ? -10.699 19.653 -5.401 1.00 77.38 94 ALA A C 1
ATOM 768 O O . ALA A 1 94 ? -10.998 20.326 -4.417 1.00 77.38 94 ALA A O 1
ATOM 769 N N . TYR A 1 95 ? -11.588 18.862 -6.011 1.00 79.50 95 TYR A N 1
ATOM 770 C CA . TYR A 1 95 ? -12.923 18.614 -5.470 1.00 79.50 95 TYR A CA 1
ATOM 771 C C . TYR A 1 95 ? -12.861 17.810 -4.167 1.00 79.50 95 TYR A C 1
ATOM 773 O O . TYR A 1 95 ? -13.444 18.232 -3.171 1.00 79.50 95 TYR A O 1
ATOM 781 N N . ARG A 1 96 ? -12.114 16.699 -4.154 1.00 76.25 96 ARG A N 1
ATOM 782 C CA . ARG A 1 96 ? -11.968 15.825 -2.980 1.00 76.25 96 ARG A CA 1
ATOM 783 C C . ARG A 1 96 ? -11.248 16.504 -1.815 1.00 76.25 96 ARG A C 1
ATOM 785 O O . ARG A 1 96 ? -11.631 16.307 -0.674 1.00 76.25 96 ARG A O 1
ATOM 792 N N . GLU A 1 97 ? -10.273 17.374 -2.077 1.00 77.62 97 GLU A N 1
ATOM 793 C CA . GLU A 1 97 ? -9.581 18.141 -1.022 1.00 77.62 97 GLU A CA 1
ATOM 794 C C . GLU A 1 97 ? -10.517 19.118 -0.292 1.00 77.62 97 GLU A C 1
ATOM 796 O O . GLU A 1 97 ? -10.264 19.463 0.857 1.00 77.62 97 GLU A O 1
ATOM 801 N N . LYS A 1 98 ? -11.615 19.539 -0.930 1.00 80.44 98 LYS A N 1
ATOM 802 C CA . LYS A 1 98 ? -12.659 20.369 -0.305 1.00 80.44 98 LYS A CA 1
ATOM 803 C C . LYS A 1 98 ? -13.768 19.554 0.361 1.00 80.44 98 LYS A C 1
ATOM 805 O O . LYS A 1 98 ? -14.516 20.104 1.159 1.00 80.44 98 LYS A O 1
ATOM 810 N N . HIS A 1 99 ? -13.887 18.278 0.011 1.00 80.56 99 HIS A N 1
ATOM 811 C CA . HIS A 1 99 ? -14.945 17.378 0.456 1.00 80.56 99 HIS A CA 1
ATOM 812 C C . HIS A 1 99 ? -14.286 16.158 1.093 1.00 80.56 99 HIS A C 1
ATOM 814 O O . HIS A 1 99 ? -14.166 15.094 0.487 1.00 80.56 99 HIS A O 1
ATOM 820 N N . ILE A 1 100 ? -13.784 16.360 2.309 1.00 84.75 100 ILE A N 1
ATOM 821 C CA . ILE A 1 100 ? -13.014 15.361 3.042 1.00 84.75 100 ILE A CA 1
ATOM 822 C C . ILE A 1 100 ? -13.986 14.457 3.817 1.00 84.75 100 ILE A C 1
ATOM 824 O O . ILE A 1 100 ? -14.904 14.976 4.456 1.00 84.75 100 ILE A O 1
ATOM 828 N N . PRO A 1 101 ? -13.809 13.125 3.792 1.00 88.00 101 PRO A N 1
ATOM 829 C CA . PRO A 1 101 ? -14.600 12.219 4.618 1.00 88.00 101 PRO A CA 1
ATOM 830 C C . PRO A 1 101 ? -14.450 12.527 6.109 1.00 88.00 101 PRO A C 1
ATOM 832 O O . PRO A 1 101 ? -13.395 12.980 6.557 1.00 88.00 101 PRO A O 1
ATOM 835 N N . SER A 1 102 ? -15.487 12.267 6.902 1.00 89.75 102 SER A N 1
ATOM 836 C CA . SER A 1 102 ? -15.473 12.598 8.330 1.00 89.75 102 SER A CA 1
ATOM 837 C C . SER A 1 102 ? -16.023 11.484 9.209 1.00 89.75 102 SER A C 1
ATOM 839 O O . SER A 1 102 ? -17.054 10.895 8.890 1.00 89.75 102 SER A O 1
ATOM 841 N N . MET A 1 103 ? -15.375 11.250 10.349 1.00 89.31 103 MET A N 1
ATOM 842 C CA . MET A 1 103 ? -15.877 10.394 11.420 1.00 89.31 103 MET A CA 1
ATOM 843 C C . MET A 1 103 ? -16.902 11.155 12.266 1.00 89.31 103 MET A C 1
ATOM 845 O O . MET A 1 103 ? -16.605 12.219 12.812 1.00 89.31 103 MET A O 1
ATOM 849 N N . ASP A 1 104 ? -18.088 10.583 12.415 1.00 87.19 104 ASP A N 1
ATOM 850 C CA . ASP A 1 104 ? -19.128 11.013 13.346 1.00 87.19 104 ASP A CA 1
ATOM 851 C C . ASP A 1 104 ? -19.347 9.948 14.431 1.00 87.19 104 ASP A C 1
ATOM 853 O O . ASP A 1 104 ? -18.740 8.879 14.399 1.00 87.19 104 ASP A O 1
ATOM 857 N N . GLY A 1 105 ? -20.191 10.238 15.426 1.00 81.56 105 GLY A N 1
ATOM 858 C CA . GLY A 1 105 ? -20.465 9.300 16.525 1.00 81.56 105 GLY A CA 1
ATOM 859 C C . GLY A 1 105 ? -21.187 8.021 16.086 1.00 81.56 105 GLY A C 1
ATOM 860 O O . GLY A 1 105 ? -21.092 7.002 16.757 1.00 81.56 105 GLY A O 1
ATOM 861 N N . ASP A 1 106 ? -21.877 8.053 14.948 1.00 83.75 106 ASP A N 1
ATOM 862 C CA . ASP A 1 106 ? -22.715 6.970 14.428 1.00 83.75 106 ASP A CA 1
ATOM 863 C C . ASP A 1 106 ? -22.225 6.358 13.107 1.00 83.75 106 ASP A C 1
ATOM 865 O O . ASP A 1 106 ? -22.831 5.412 12.601 1.00 83.75 106 ASP A O 1
ATOM 869 N N . GLY A 1 107 ? -21.112 6.846 12.560 1.00 88.56 107 GLY A N 1
ATOM 870 C CA . GLY A 1 107 ? -20.510 6.280 11.360 1.00 88.56 107 GLY A CA 1
ATOM 871 C C . GLY A 1 107 ? -19.499 7.200 10.694 1.00 88.56 107 GLY A C 1
ATOM 872 O O . GLY A 1 107 ? -18.995 8.149 11.293 1.00 88.56 107 GLY A O 1
ATOM 873 N N . ILE 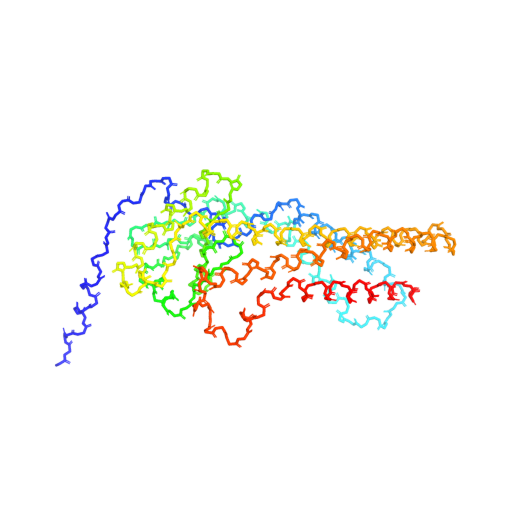A 1 108 ? -19.213 6.913 9.429 1.00 90.31 108 ILE A N 1
ATOM 874 C CA . ILE A 1 108 ? -18.292 7.679 8.593 1.00 90.31 108 ILE A CA 1
ATOM 875 C C . ILE A 1 108 ? -19.057 8.229 7.396 1.00 90.31 108 ILE A C 1
ATOM 877 O O . ILE A 1 108 ? -19.700 7.475 6.661 1.00 90.31 108 ILE A O 1
ATOM 881 N N . ASN A 1 109 ? -18.964 9.543 7.204 1.00 90.19 109 ASN A N 1
ATOM 882 C CA . ASN A 1 109 ? -19.570 10.236 6.075 1.00 90.19 109 ASN A CA 1
ATOM 883 C C . ASN A 1 109 ? -18.554 10.370 4.944 1.00 90.19 109 ASN A C 1
ATOM 885 O O . ASN A 1 109 ? -17.440 10.860 5.145 1.00 90.19 109 ASN A O 1
ATOM 889 N N . TYR A 1 110 ? -18.984 9.989 3.750 1.00 85.88 110 TYR A N 1
ATOM 890 C CA . TYR A 1 110 ? -18.262 10.100 2.498 1.00 85.88 110 TYR A CA 1
ATOM 891 C C . TYR A 1 110 ? -19.002 11.075 1.586 1.00 85.88 110 TYR A C 1
ATOM 893 O O . TYR A 1 110 ? -20.088 10.759 1.090 1.00 85.88 110 TYR A O 1
ATOM 901 N N . PRO A 1 111 ? -18.443 12.264 1.338 1.00 81.69 111 PRO A N 1
ATOM 902 C CA . PRO A 1 111 ? -19.008 13.160 0.350 1.00 81.69 111 PRO A CA 1
ATOM 903 C C . PRO A 1 111 ? -18.686 12.642 -1.060 1.00 81.69 111 PRO A C 1
ATOM 905 O O . PRO A 1 111 ? -17.527 12.450 -1.437 1.00 81.69 111 PRO A O 1
ATOM 908 N N . TRP A 1 112 ? -19.728 12.406 -1.850 1.00 74.00 112 TRP A N 1
ATOM 909 C CA . TRP A 1 112 ? -19.640 11.958 -3.234 1.00 74.00 112 TRP A CA 1
ATOM 910 C C . TRP A 1 112 ? -19.774 13.129 -4.209 1.00 74.00 112 TRP A C 1
ATOM 912 O O . TRP A 1 112 ? -20.217 14.226 -3.860 1.00 74.00 112 TRP A O 1
ATOM 922 N N . PHE A 1 113 ? -19.417 12.885 -5.472 1.00 66.62 113 PHE A N 1
ATOM 923 C CA . PHE A 1 113 ? -19.647 13.854 -6.540 1.00 66.62 113 PHE A CA 1
ATOM 924 C C . PHE A 1 113 ? -21.125 14.260 -6.597 1.00 66.62 113 PHE A C 1
ATOM 926 O O . PHE A 1 113 ? -22.011 13.435 -6.384 1.00 66.62 113 PHE A O 1
ATOM 933 N N . PHE A 1 114 ? -21.369 15.532 -6.923 1.00 70.12 114 PHE A N 1
ATOM 934 C CA . PHE A 1 114 ? -22.699 16.159 -6.951 1.00 70.12 114 PHE A CA 1
ATOM 935 C C . PHE A 1 114 ? -23.350 16.391 -5.578 1.00 70.12 114 PHE A C 1
ATOM 937 O O . PHE A 1 114 ? -24.544 16.663 -5.517 1.00 70.12 114 PHE A O 1
ATOM 944 N N . GLY A 1 115 ? -22.577 16.350 -4.486 1.00 66.50 115 GLY A N 1
ATOM 945 C CA . GLY A 1 115 ? -23.083 16.692 -3.151 1.00 66.50 115 GLY A CA 1
ATOM 946 C C . GLY A 1 115 ? -23.967 15.612 -2.526 1.00 66.50 115 GLY A C 1
ATOM 947 O O . GLY A 1 115 ? -24.696 15.891 -1.580 1.00 66.50 115 GLY A O 1
ATOM 948 N N . ILE A 1 116 ? -23.914 14.386 -3.053 1.00 76.00 116 ILE A N 1
ATOM 949 C CA . ILE A 1 116 ? -24.536 13.223 -2.422 1.00 76.00 116 ILE A CA 1
ATOM 950 C C . ILE A 1 116 ? -23.642 12.817 -1.251 1.00 76.00 116 ILE A C 1
ATOM 952 O O . ILE A 1 116 ? -22.467 12.524 -1.449 1.00 76.00 116 ILE A O 1
ATOM 956 N N . GLU A 1 117 ? -24.178 12.792 -0.038 1.00 78.38 117 GLU A N 1
ATOM 957 C CA . GLU A 1 117 ? -23.469 12.256 1.123 1.00 78.38 117 GLU A CA 1
ATOM 958 C C . GLU A 1 117 ? -23.851 10.791 1.310 1.00 78.38 117 GLU A C 1
ATOM 960 O O . GLU A 1 117 ? -25.028 10.454 1.441 1.00 78.38 117 GLU A O 1
ATOM 965 N N . ASN A 1 118 ? -22.851 9.914 1.302 1.00 85.06 118 ASN A N 1
ATOM 966 C CA . ASN A 1 118 ? -23.025 8.514 1.644 1.00 85.06 118 ASN A CA 1
ATOM 967 C C . ASN A 1 118 ? -22.511 8.290 3.068 1.00 85.06 118 ASN A C 1
ATOM 969 O O . ASN A 1 118 ? -21.407 8.719 3.402 1.00 85.06 118 ASN A O 1
ATOM 973 N N . LYS A 1 119 ? -23.298 7.634 3.917 1.00 89.75 119 LYS A N 1
ATOM 974 C CA . LYS A 1 119 ? -22.939 7.396 5.315 1.00 89.75 119 LYS A CA 1
ATOM 975 C C . LYS A 1 119 ? -22.930 5.911 5.605 1.00 89.75 119 LYS A C 1
ATOM 977 O O . LYS A 1 119 ? -23.938 5.240 5.417 1.00 89.75 119 LYS A O 1
ATOM 982 N N . HIS A 1 120 ? -21.809 5.448 6.140 1.00 92.19 120 HIS A N 1
ATOM 983 C CA . HIS A 1 120 ? -21.628 4.066 6.553 1.00 92.19 120 HIS A CA 1
ATOM 984 C C . HIS A 1 120 ? -21.548 3.968 8.068 1.00 92.19 120 HIS A C 1
ATOM 986 O O . HIS A 1 120 ? -20.699 4.612 8.690 1.00 92.19 120 HIS A O 1
ATOM 992 N N . SER A 1 121 ? -22.432 3.172 8.669 1.00 92.69 121 SER A N 1
ATOM 993 C CA . SER A 1 121 ? -22.463 2.998 10.125 1.00 92.69 121 SER A CA 1
ATOM 994 C C . SER A 1 121 ? -21.265 2.184 10.624 1.00 92.69 121 SER A C 1
ATOM 996 O O . SER A 1 121 ? -20.696 1.375 9.890 1.00 92.69 121 SER A O 1
ATOM 998 N N . TYR A 1 122 ? -20.881 2.349 11.893 1.00 93.31 122 TYR A N 1
ATOM 999 C CA . TYR A 1 122 ? -19.818 1.516 12.476 1.00 93.31 122 TYR A CA 1
ATOM 1000 C C . TYR A 1 122 ? -20.176 0.027 12.521 1.00 93.31 122 TYR A C 1
ATOM 1002 O O . TYR A 1 122 ? -19.278 -0.806 12.446 1.00 93.31 122 TYR A O 1
ATOM 1010 N N . LEU A 1 123 ? -21.469 -0.310 12.567 1.00 92.75 123 LEU A N 1
ATOM 1011 C CA . LEU A 1 123 ? -21.929 -1.691 12.467 1.00 92.75 123 LEU A CA 1
ATOM 1012 C C . LEU A 1 123 ? -21.611 -2.287 11.087 1.00 92.75 123 LEU A C 1
ATOM 1014 O O . LEU A 1 123 ? -21.061 -3.379 11.020 1.00 92.75 123 LEU A O 1
ATOM 1018 N N . GLU A 1 124 ? -21.852 -1.548 9.997 1.00 93.62 124 GLU A N 1
ATOM 1019 C CA . GLU A 1 124 ? -21.489 -1.994 8.640 1.00 93.62 124 GLU A CA 1
ATOM 1020 C C . GLU A 1 124 ? -19.981 -2.229 8.504 1.00 93.62 124 GLU A C 1
ATOM 1022 O O . GLU A 1 124 ? -19.542 -3.231 7.938 1.00 93.62 124 GLU A O 1
ATOM 1027 N N . TRP A 1 125 ? -19.171 -1.326 9.061 1.00 93.06 125 TRP A N 1
ATOM 1028 C CA . TRP A 1 125 ? -17.720 -1.495 9.097 1.00 93.06 125 TRP A CA 1
ATOM 1029 C C . TRP A 1 125 ? -17.289 -2.706 9.927 1.00 93.06 125 TRP A C 1
ATOM 1031 O O . TRP A 1 125 ? -16.362 -3.413 9.527 1.00 93.06 125 TRP A O 1
ATOM 1041 N N . ALA A 1 126 ? -17.952 -2.956 11.057 1.00 91.38 126 ALA A N 1
ATOM 1042 C CA . ALA A 1 126 ? -17.656 -4.080 11.935 1.00 91.38 126 ALA A CA 1
ATOM 1043 C C . ALA A 1 126 ? -18.006 -5.414 11.261 1.00 91.38 126 ALA A C 1
ATOM 1045 O O . ALA A 1 126 ? -17.177 -6.323 11.241 1.00 91.38 126 ALA A O 1
ATOM 1046 N N . ASP A 1 127 ? -19.178 -5.504 10.632 1.00 91.50 127 ASP A N 1
ATOM 1047 C CA . ASP A 1 127 ? -19.611 -6.681 9.876 1.00 91.50 127 ASP A CA 1
ATOM 1048 C C . ASP A 1 127 ? -18.674 -6.952 8.689 1.00 91.50 127 ASP A C 1
ATOM 1050 O O . ASP A 1 127 ? -18.286 -8.093 8.439 1.00 91.50 127 ASP A O 1
ATOM 1054 N N . SER A 1 128 ? -18.232 -5.898 7.995 1.00 89.88 128 SER A N 1
ATOM 1055 C CA . SER A 1 128 ? -17.249 -6.008 6.913 1.00 89.88 128 SER A CA 1
ATOM 1056 C C . SER A 1 128 ? -15.887 -6.504 7.415 1.00 89.88 128 SER A C 1
ATOM 1058 O O . SER A 1 128 ? -15.269 -7.369 6.794 1.00 89.88 128 SER A O 1
ATOM 1060 N N . ALA A 1 129 ? -15.419 -6.003 8.563 1.00 88.69 129 ALA A N 1
ATOM 1061 C CA . ALA A 1 129 ? -14.176 -6.460 9.179 1.00 88.69 129 ALA A CA 1
ATOM 1062 C C . ALA A 1 129 ? -14.263 -7.932 9.618 1.00 88.69 129 ALA A C 1
ATOM 1064 O O . ALA A 1 129 ? -13.341 -8.695 9.335 1.00 88.69 129 ALA A O 1
ATOM 1065 N N . LEU A 1 130 ? -15.382 -8.348 10.224 1.00 86.31 130 LEU A N 1
ATOM 1066 C CA . LEU A 1 130 ? -15.647 -9.745 10.594 1.00 86.31 130 LEU A CA 1
ATOM 1067 C C . LEU A 1 130 ? -15.730 -10.672 9.377 1.00 86.31 130 LEU A C 1
ATOM 1069 O O . LEU A 1 130 ? -15.266 -11.809 9.434 1.00 86.31 130 LEU A O 1
ATOM 1073 N N . ALA A 1 131 ? -16.273 -10.184 8.259 1.00 85.00 131 ALA A N 1
ATOM 1074 C CA . ALA A 1 131 ? -16.255 -10.890 6.978 1.00 85.00 131 ALA A CA 1
ATOM 1075 C C . ALA A 1 131 ? -14.840 -11.003 6.371 1.00 85.00 131 ALA A C 1
ATOM 1077 O O . ALA A 1 131 ? -14.647 -11.661 5.350 1.00 85.00 131 ALA A O 1
ATOM 1078 N N . GLY A 1 132 ? -13.841 -10.374 6.995 1.00 81.00 132 GLY A N 1
ATOM 1079 C CA . GLY A 1 132 ? -12.450 -10.397 6.575 1.00 81.00 132 GLY A CA 1
ATOM 1080 C C . GLY A 1 132 ? -12.067 -9.289 5.606 1.00 81.00 132 GLY A C 1
ATOM 1081 O O . GLY A 1 132 ? -10.983 -9.339 5.041 1.00 81.00 132 GLY A O 1
ATOM 1082 N N . HIS A 1 133 ? -12.881 -8.249 5.415 1.00 85.69 133 HIS A N 1
ATOM 1083 C CA . HIS A 1 133 ? -12.537 -7.093 4.570 1.00 85.69 133 HIS A CA 1
ATOM 1084 C C . HIS A 1 133 ? -11.607 -6.081 5.267 1.00 85.69 133 HIS A C 1
ATOM 1086 O O . HIS A 1 133 ? -11.647 -4.871 5.020 1.00 85.69 133 HIS A O 1
ATOM 1092 N N . TYR A 1 134 ? -10.741 -6.588 6.129 1.00 85.19 134 TYR A N 1
ATOM 1093 C CA . TYR A 1 134 ? -9.646 -5.888 6.773 1.00 85.19 134 TYR A CA 1
ATOM 1094 C C . TYR A 1 134 ? -8.334 -6.523 6.304 1.00 85.19 134 TYR A C 1
ATOM 1096 O O . TYR A 1 134 ? -8.347 -7.684 5.928 1.00 85.19 134 TYR A O 1
ATOM 1104 N N . LYS A 1 135 ? -7.223 -5.781 6.259 1.00 82.25 135 LYS A N 1
ATOM 1105 C CA . LYS A 1 135 ? -5.887 -6.366 6.091 1.00 82.25 135 LYS A CA 1
ATOM 1106 C C . LYS A 1 135 ? -4.768 -5.473 6.607 1.00 82.25 135 LYS A C 1
ATOM 1108 O O . LYS A 1 135 ? -4.866 -4.239 6.602 1.00 82.25 135 LYS A O 1
ATOM 1113 N N . VAL A 1 136 ? -3.627 -6.084 6.900 1.00 80.50 136 VAL A N 1
ATOM 1114 C CA . VAL A 1 136 ? -2.373 -5.374 7.176 1.00 80.50 136 VAL A CA 1
ATOM 1115 C C . VAL A 1 136 ? -1.687 -4.993 5.861 1.00 80.50 136 VAL A C 1
ATOM 1117 O O . VAL A 1 136 ? -0.922 -5.750 5.257 1.00 80.50 136 VAL A O 1
ATOM 1120 N N . GLY A 1 137 ? -1.967 -3.776 5.401 1.00 75.75 137 GLY A N 1
ATOM 1121 C CA . GLY A 1 137 ? -1.424 -3.212 4.174 1.00 75.75 137 GLY A CA 1
ATOM 1122 C C . GLY A 1 137 ? 0.054 -2.796 4.251 1.00 75.75 137 GLY A C 1
ATOM 1123 O O . GLY A 1 137 ? 0.750 -2.977 5.251 1.00 75.75 137 GLY A O 1
ATOM 1124 N N . PRO A 1 138 ? 0.574 -2.197 3.166 1.00 69.25 138 PRO A N 1
ATOM 1125 C CA . PRO A 1 138 ? 1.976 -1.795 3.054 1.00 69.25 138 PRO A CA 1
ATOM 1126 C C . PRO A 1 138 ? 2.351 -0.550 3.866 1.00 69.25 138 PRO A C 1
ATOM 1128 O O . PRO A 1 138 ? 3.532 -0.241 3.968 1.00 69.25 138 PRO A O 1
ATOM 1131 N N . ARG A 1 139 ? 1.369 0.210 4.363 1.00 70.88 139 ARG A N 1
ATOM 1132 C CA . ARG A 1 139 ? 1.586 1.459 5.116 1.00 70.88 139 ARG A CA 1
ATOM 1133 C C . ARG A 1 139 ? 0.816 1.515 6.436 1.00 70.88 139 ARG A C 1
ATOM 1135 O O . ARG A 1 139 ? 0.910 2.518 7.143 1.00 70.88 139 ARG A O 1
ATOM 1142 N N . GLY A 1 140 ? 0.057 0.466 6.741 1.00 79.38 140 GLY A N 1
ATOM 1143 C CA . GLY A 1 140 ? -0.794 0.393 7.914 1.00 79.38 140 GLY A CA 1
ATOM 1144 C C . GLY A 1 140 ? -2.032 -0.467 7.697 1.00 79.38 140 GLY A C 1
ATOM 1145 O O . GLY A 1 140 ? -2.024 -1.374 6.867 1.00 79.38 140 GLY A O 1
ATOM 1146 N N . PHE A 1 141 ? -3.077 -0.179 8.458 1.00 85.31 141 PHE A N 1
ATOM 1147 C CA . PHE A 1 141 ? -4.287 -0.986 8.566 1.00 85.31 141 PHE A CA 1
ATOM 1148 C C . PHE A 1 141 ? -5.330 -0.569 7.551 1.00 85.31 141 PHE A C 1
ATOM 1150 O O . PHE A 1 141 ? -5.799 0.563 7.587 1.00 85.31 141 PHE A O 1
ATOM 1157 N N . GLU A 1 142 ? -5.676 -1.482 6.647 1.00 87.50 142 GLU A N 1
ATOM 1158 C CA . GLU A 1 142 ? -6.626 -1.221 5.577 1.00 87.50 142 GLU A CA 1
ATOM 1159 C C . GLU A 1 142 ? -7.963 -1.887 5.882 1.00 87.50 142 GLU A C 1
ATOM 1161 O O . GLU A 1 142 ? -8.041 -3.106 5.970 1.00 87.50 142 GLU A O 1
ATOM 1166 N N . PHE A 1 143 ? -9.018 -1.091 5.974 1.00 89.19 143 PHE A N 1
ATOM 1167 C CA . PHE A 1 143 ? -10.396 -1.558 6.043 1.00 89.19 143 PHE A CA 1
ATOM 1168 C C . PHE A 1 143 ? -11.083 -1.234 4.734 1.00 89.19 143 PHE A C 1
ATOM 1170 O O . PHE A 1 143 ? -10.778 -0.222 4.095 1.00 89.19 143 PHE A O 1
ATOM 1177 N N . ARG A 1 144 ? -12.032 -2.068 4.333 1.00 88.44 144 ARG A N 1
ATOM 1178 C CA . ARG A 1 144 ? -12.884 -1.764 3.193 1.00 88.44 144 ARG A CA 1
ATOM 1179 C C . ARG A 1 144 ? -14.331 -2.120 3.469 1.00 88.44 144 ARG A C 1
ATOM 1181 O O . ARG A 1 144 ? -14.625 -3.055 4.210 1.00 88.44 144 ARG A O 1
ATOM 1188 N N . LEU A 1 145 ? -15.207 -1.390 2.800 1.00 88.31 145 LEU A N 1
ATOM 1189 C CA . LEU A 1 145 ? -16.646 -1.575 2.830 1.00 88.31 145 LEU A CA 1
ATOM 1190 C C . LEU A 1 145 ? -17.179 -1.250 1.432 1.00 88.31 145 LEU A C 1
ATOM 1192 O O . LEU A 1 145 ? -17.224 -0.091 1.026 1.00 88.31 145 LEU A O 1
ATOM 1196 N N . GLY A 1 146 ? -17.505 -2.281 0.649 1.00 84.44 146 GLY A N 1
ATOM 1197 C CA . GLY A 1 146 ? -17.834 -2.105 -0.768 1.00 84.44 146 GLY A CA 1
ATOM 1198 C C . GLY A 1 146 ? -16.688 -1.437 -1.543 1.00 84.44 146 GLY A C 1
ATOM 1199 O O . GLY A 1 146 ? -15.590 -1.990 -1.631 1.00 84.44 146 GLY A O 1
ATOM 1200 N N . PHE A 1 147 ? -16.947 -0.249 -2.098 1.00 80.69 147 PHE A N 1
ATOM 1201 C CA . PHE A 1 147 ? -15.948 0.562 -2.807 1.00 80.69 147 PHE A CA 1
ATOM 1202 C C . PHE A 1 147 ? -15.154 1.502 -1.893 1.00 80.69 147 PHE A C 1
ATOM 1204 O O . PHE A 1 147 ? -14.131 2.037 -2.324 1.00 80.69 147 PHE A O 1
ATOM 1211 N N . GLU A 1 148 ? -15.586 1.678 -0.643 1.00 84.94 148 GLU A N 1
ATOM 1212 C CA . GLU A 1 148 ? -14.913 2.551 0.309 1.00 84.94 148 GLU A CA 1
ATOM 1213 C C . GLU A 1 148 ? -13.725 1.856 0.962 1.00 84.94 148 GLU A C 1
ATOM 1215 O O . GLU A 1 148 ? -13.723 0.647 1.226 1.00 84.94 148 GLU A O 1
ATOM 1220 N N . LYS A 1 149 ? -12.687 2.645 1.234 1.00 87.19 149 LYS A N 1
ATOM 1221 C CA . LYS A 1 149 ? -11.451 2.183 1.857 1.00 87.19 149 LYS A CA 1
ATOM 1222 C C . LYS A 1 149 ? -11.015 3.166 2.933 1.00 87.19 149 LYS A C 1
ATOM 1224 O O . LYS A 1 149 ? -11.052 4.372 2.721 1.00 87.19 149 LYS A O 1
ATOM 1229 N N . LEU A 1 150 ? -10.544 2.633 4.053 1.00 88.44 150 LEU A N 1
ATOM 1230 C CA . LEU A 1 150 ? -9.855 3.375 5.103 1.00 88.44 150 LEU A CA 1
ATOM 1231 C C . LEU A 1 150 ? -8.483 2.762 5.340 1.00 88.44 150 LEU A C 1
ATOM 1233 O O . LEU A 1 150 ? -8.314 1.548 5.272 1.00 88.44 150 LEU A O 1
ATOM 1237 N N . VAL A 1 151 ? -7.494 3.605 5.585 1.00 87.50 151 VAL A N 1
ATOM 1238 C CA . VAL A 1 151 ? -6.094 3.258 5.780 1.00 87.50 151 VAL A CA 1
ATOM 1239 C C . VAL A 1 151 ? -5.589 4.053 6.964 1.00 87.50 151 VAL A C 1
ATOM 1241 O O . VAL A 1 151 ? -5.415 5.258 6.858 1.00 87.50 151 VAL A O 1
ATOM 1244 N N . PHE A 1 152 ? -5.305 3.378 8.069 1.00 87.00 152 PHE A N 1
ATOM 1245 C CA . PHE A 1 152 ? -4.703 4.012 9.237 1.00 87.00 152 PHE A CA 1
ATOM 1246 C C . PHE A 1 152 ? -3.198 3.767 9.238 1.00 87.00 152 PHE A C 1
ATOM 1248 O O . PHE A 1 152 ? -2.744 2.623 9.187 1.00 87.00 152 PHE A O 1
ATOM 1255 N N . PHE A 1 153 ? -2.422 4.845 9.245 1.00 77.88 153 PHE A N 1
ATOM 1256 C CA . PHE A 1 153 ? -0.996 4.845 8.951 1.00 77.88 153 PHE A CA 1
ATOM 1257 C C . PHE A 1 153 ? -0.116 4.523 10.146 1.00 77.88 153 PHE A C 1
ATOM 1259 O O . PHE A 1 153 ? -0.317 5.011 11.253 1.00 77.88 153 PHE A O 1
ATOM 1266 N N . TYR A 1 154 ? 0.957 3.794 9.846 1.00 71.19 154 TYR A N 1
ATOM 1267 C CA . TYR A 1 154 ? 2.037 3.473 10.776 1.00 71.19 154 TYR A CA 1
ATOM 1268 C C . TYR A 1 154 ? 3.337 4.253 10.516 1.00 71.19 154 TYR A C 1
ATOM 1270 O O . TYR A 1 154 ? 4.241 4.230 11.344 1.00 71.19 154 TYR A O 1
ATOM 1278 N N . ASN A 1 155 ? 3.445 4.943 9.377 1.00 60.91 155 ASN A N 1
ATOM 1279 C CA . ASN A 1 155 ? 4.717 5.448 8.850 1.00 60.91 155 ASN A CA 1
ATOM 1280 C C . ASN A 1 155 ? 5.437 6.439 9.799 1.00 60.91 155 ASN A C 1
ATOM 1282 O O . ASN A 1 155 ? 4.822 7.358 10.341 1.00 60.91 155 ASN A O 1
ATOM 1286 N N . VAL A 1 156 ? 6.753 6.259 9.965 1.00 52.69 156 VAL A N 1
ATOM 1287 C CA . VAL A 1 156 ? 7.626 6.945 10.939 1.00 52.69 156 VAL A CA 1
ATOM 1288 C C . VAL A 1 156 ? 8.019 8.364 10.498 1.00 52.69 156 VAL A C 1
ATOM 1290 O O . VAL A 1 156 ? 8.336 9.203 11.339 1.00 52.69 156 VAL A O 1
ATOM 1293 N N . GLY A 1 157 ? 7.937 8.675 9.199 1.00 53.44 157 GLY A N 1
ATOM 1294 C CA . GLY A 1 157 ? 8.440 9.939 8.640 1.00 53.44 157 GLY A CA 1
ATOM 1295 C C . GLY A 1 157 ? 7.684 11.221 9.027 1.00 53.44 157 GLY A C 1
ATOM 1296 O O . GLY A 1 157 ? 8.238 12.304 8.867 1.00 53.44 157 GLY A O 1
ATOM 1297 N N . ILE A 1 158 ? 6.444 11.135 9.533 1.00 61.31 158 ILE A N 1
ATOM 1298 C CA . ILE A 1 158 ? 5.629 12.312 9.899 1.00 61.31 158 ILE A CA 1
ATOM 1299 C C . ILE A 1 158 ? 4.984 12.086 11.271 1.00 61.31 158 ILE A C 1
ATOM 1301 O O . ILE A 1 158 ? 3.912 11.493 11.394 1.00 61.31 158 ILE A O 1
ATOM 1305 N N . SER A 1 159 ? 5.650 12.554 12.332 1.00 68.88 159 SER A N 1
ATOM 1306 C CA . SER A 1 159 ? 5.290 12.229 13.722 1.00 68.88 159 SER A CA 1
ATOM 1307 C C . SER A 1 159 ? 3.873 12.665 14.110 1.00 68.88 159 SER A C 1
ATOM 1309 O O . SER A 1 159 ? 3.169 11.916 14.793 1.00 68.88 159 SER A O 1
ATOM 1311 N N . LYS A 1 160 ? 3.432 13.845 13.656 1.00 78.19 160 LYS A N 1
ATOM 1312 C CA . LYS A 1 160 ? 2.102 14.385 13.966 1.00 78.19 160 LYS A CA 1
ATOM 1313 C C . LYS A 1 160 ? 0.993 13.625 13.239 1.00 78.19 160 LYS A C 1
ATOM 1315 O O . LYS A 1 160 ? 0.109 13.091 13.897 1.00 78.19 160 LYS A O 1
ATOM 1320 N N . GLU A 1 161 ? 1.077 13.510 11.914 1.00 76.81 161 GLU A N 1
ATOM 1321 C CA . GLU A 1 161 ? 0.070 12.810 11.099 1.00 76.81 161 GLU A CA 1
ATOM 1322 C C . GLU A 1 161 ? -0.075 11.343 11.503 1.00 76.81 161 GLU A C 1
ATOM 1324 O O . GLU A 1 161 ? -1.191 10.845 11.615 1.00 76.81 161 GLU A O 1
ATOM 1329 N N . ARG A 1 162 ? 1.040 10.671 11.818 1.00 77.69 162 ARG A N 1
ATOM 1330 C CA . ARG A 1 162 ? 1.021 9.313 12.370 1.00 77.69 162 ARG A CA 1
ATOM 1331 C C . ARG A 1 162 ? 0.268 9.254 13.696 1.00 77.69 162 ARG A C 1
ATOM 1333 O O . ARG A 1 162 ? -0.547 8.362 13.896 1.00 77.69 162 ARG A O 1
ATOM 1340 N N . THR A 1 163 ? 0.550 10.183 14.609 1.00 82.19 163 THR A N 1
ATOM 1341 C CA . THR A 1 163 ? -0.108 10.217 15.924 1.00 82.19 163 THR A CA 1
ATOM 1342 C C . THR A 1 163 ? -1.609 10.456 15.775 1.00 82.19 163 THR A C 1
ATOM 1344 O O . THR A 1 163 ? -2.404 9.796 16.440 1.00 82.19 163 THR A O 1
ATOM 1347 N N . ASP A 1 164 ? -2.005 11.347 14.869 1.00 86.31 164 ASP A N 1
ATOM 1348 C CA . ASP A 1 164 ? -3.413 11.610 14.577 1.00 86.31 164 ASP A CA 1
ATOM 1349 C C . ASP A 1 164 ? -4.085 10.395 13.915 1.00 86.31 164 ASP A C 1
ATOM 1351 O O . ASP A 1 164 ? -5.197 10.034 14.297 1.00 86.31 164 ASP A O 1
ATOM 1355 N N . SER A 1 165 ? -3.388 9.699 13.012 1.00 86.19 165 SER A N 1
ATOM 1356 C CA . SER A 1 165 ? -3.863 8.456 12.387 1.00 86.19 165 SER A CA 1
ATOM 1357 C C . SER A 1 165 ? -4.062 7.333 13.405 1.00 86.19 165 SER A C 1
ATOM 1359 O O . SER A 1 165 ? -5.106 6.686 13.429 1.00 86.19 165 SER A O 1
ATOM 1361 N N . GLN A 1 166 ? -3.103 7.151 14.318 1.00 86.62 166 GLN A N 1
ATOM 1362 C CA . GLN A 1 166 ? -3.200 6.197 15.422 1.00 86.62 166 GLN A CA 1
ATOM 1363 C C . GLN A 1 166 ? -4.383 6.522 16.343 1.00 86.62 166 GLN A C 1
ATOM 1365 O O . GLN A 1 166 ? -5.113 5.625 16.762 1.00 86.62 166 GLN A O 1
ATOM 1370 N N . ARG A 1 167 ? -4.606 7.804 16.659 1.00 87.62 167 ARG A N 1
ATOM 1371 C CA . ARG A 1 167 ? -5.758 8.226 17.468 1.00 87.62 167 ARG A CA 1
ATOM 1372 C C . ARG A 1 167 ? -7.080 7.968 16.747 1.00 87.62 167 ARG A C 1
ATOM 1374 O O . ARG A 1 167 ? -7.991 7.436 17.374 1.00 87.62 167 ARG A O 1
ATOM 1381 N N . ARG A 1 168 ? -7.177 8.287 15.450 1.00 89.50 168 ARG A N 1
ATOM 1382 C CA . ARG A 1 168 ? -8.358 7.972 14.626 1.00 89.50 168 ARG A CA 1
ATOM 1383 C C . ARG A 1 168 ? -8.618 6.472 14.575 1.00 89.50 168 ARG A C 1
ATOM 1385 O O . ARG A 1 168 ? -9.752 6.060 14.789 1.00 89.50 168 ARG A O 1
ATOM 1392 N N . TYR A 1 169 ? -7.577 5.662 14.389 1.00 90.81 169 TYR A N 1
ATOM 1393 C CA . TYR A 1 169 ? -7.704 4.209 14.434 1.00 90.81 169 TYR A CA 1
ATOM 1394 C C . TYR A 1 169 ? -8.244 3.715 15.771 1.00 90.81 169 TYR A C 1
ATOM 1396 O O . TYR A 1 169 ? -9.134 2.877 15.785 1.00 90.81 169 TYR A O 1
ATOM 1404 N N . ASN A 1 170 ? -7.723 4.221 16.890 1.00 89.88 170 ASN A N 1
ATOM 1405 C CA . ASN A 1 170 ? -8.181 3.786 18.207 1.00 89.88 170 ASN A CA 1
ATOM 1406 C C . ASN A 1 170 ? -9.668 4.109 18.406 1.00 89.88 170 ASN A C 1
ATOM 1408 O O . ASN A 1 170 ? -10.415 3.236 18.830 1.00 89.88 170 ASN A O 1
ATOM 1412 N N . ILE A 1 171 ? -10.108 5.312 18.017 1.00 90.25 171 ILE A N 1
ATOM 1413 C CA . ILE A 1 171 ? -11.526 5.707 18.054 1.00 90.25 171 ILE A CA 1
ATOM 1414 C C . ILE A 1 171 ? -12.366 4.793 17.152 1.00 90.25 171 ILE A C 1
ATOM 1416 O O . ILE A 1 171 ? -13.399 4.280 17.573 1.00 90.25 171 ILE A O 1
ATOM 1420 N N . PHE A 1 172 ? -11.907 4.557 15.922 1.00 91.94 172 PHE A N 1
ATOM 1421 C CA . PHE A 1 172 ? -12.578 3.681 14.966 1.00 91.94 172 PHE A CA 1
ATOM 1422 C C . PHE A 1 172 ? -12.715 2.254 15.515 1.00 91.94 172 PHE A C 1
ATOM 1424 O O . PHE A 1 172 ? -13.816 1.717 15.564 1.00 91.94 172 PHE A O 1
ATOM 1431 N N . ARG A 1 173 ? -11.615 1.667 16.001 1.00 90.88 173 ARG A N 1
ATOM 1432 C CA . ARG A 1 173 ? -11.562 0.328 16.603 1.00 90.88 173 ARG A CA 1
ATOM 1433 C C . ARG A 1 173 ? -12.481 0.219 17.812 1.00 90.88 173 ARG A C 1
ATOM 1435 O O . ARG A 1 173 ? -13.171 -0.784 17.928 1.00 90.88 173 ARG A O 1
ATOM 1442 N N . GLU A 1 174 ? -12.493 1.214 18.699 1.00 90.94 174 GLU A N 1
ATOM 1443 C CA . GLU A 1 174 ? -13.406 1.238 19.847 1.00 90.94 174 GLU A CA 1
ATOM 1444 C C . GLU A 1 174 ? -14.864 1.137 19.393 1.00 90.94 174 GLU A C 1
ATOM 1446 O O . GLU A 1 174 ? -15.582 0.270 19.880 1.00 90.94 174 GLU A O 1
ATOM 1451 N N . HIS A 1 175 ? -15.275 1.937 18.407 1.00 91.19 175 HIS A N 1
ATOM 1452 C CA . HIS A 1 175 ? -16.633 1.868 17.868 1.00 91.19 175 HIS A CA 1
ATO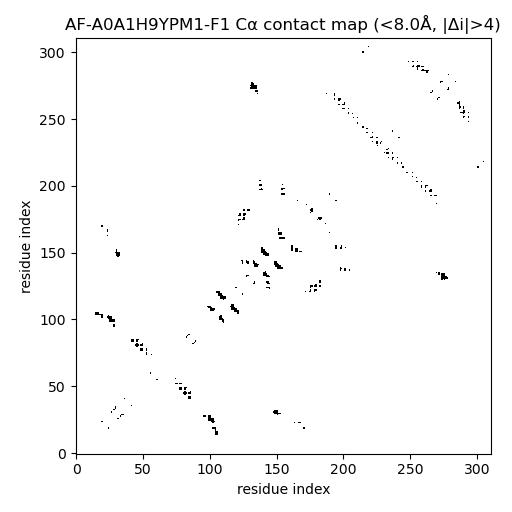M 1453 C C . HIS A 1 175 ? -16.946 0.531 17.180 1.00 91.19 175 HIS A C 1
ATOM 1455 O O . HIS A 1 175 ? -18.055 0.016 17.332 1.00 91.19 175 HIS A O 1
ATOM 1461 N N . LEU A 1 176 ? -15.985 -0.072 16.467 1.00 92.00 176 LEU A N 1
ATOM 1462 C CA . LEU A 1 176 ? -16.175 -1.404 15.880 1.00 92.00 176 LEU A CA 1
ATOM 1463 C C . LEU A 1 176 ? -16.353 -2.484 16.953 1.00 92.00 176 LEU A C 1
ATOM 1465 O O . LEU A 1 176 ? -17.239 -3.326 16.832 1.00 92.00 176 LEU A O 1
ATOM 1469 N N . VAL A 1 177 ? -15.528 -2.455 18.002 1.00 90.94 177 VAL A N 1
ATOM 1470 C CA . VAL A 1 177 ? -15.575 -3.414 19.118 1.00 90.94 177 VAL A CA 1
ATOM 1471 C C . VAL A 1 177 ? -16.851 -3.246 19.942 1.00 90.94 177 VAL A C 1
ATOM 1473 O O . VAL A 1 177 ? -17.429 -4.238 20.376 1.00 90.94 177 VAL A O 1
ATOM 1476 N N . GLU A 1 178 ? -17.324 -2.013 20.129 1.00 90.19 178 GLU A N 1
ATOM 1477 C CA . GLU A 1 178 ? -18.616 -1.733 20.768 1.00 90.19 178 GLU A CA 1
ATOM 1478 C C . GLU A 1 178 ? -19.781 -2.361 19.981 1.00 90.19 178 GLU A C 1
ATOM 1480 O O . GLU A 1 178 ? -20.704 -2.899 20.591 1.00 90.19 178 GLU A O 1
ATOM 1485 N N . CYS A 1 179 ? -19.727 -2.344 18.643 1.00 89.56 179 CYS A N 1
ATOM 1486 C CA . CYS A 1 179 ? -20.732 -2.992 17.794 1.00 89.56 179 CYS A CA 1
ATOM 1487 C C . CYS A 1 179 ? -20.586 -4.524 17.772 1.00 89.56 179 CYS A C 1
ATOM 1489 O O . CYS A 1 179 ? -21.584 -5.241 17.760 1.00 89.56 179 CYS A O 1
ATOM 1491 N N . GLN A 1 180 ? -19.348 -5.023 17.746 1.00 90.19 180 GLN A N 1
ATOM 1492 C CA . GLN A 1 180 ? -19.008 -6.441 17.616 1.00 90.19 180 GLN A CA 1
ATOM 1493 C C . GLN A 1 180 ? -17.816 -6.796 18.534 1.00 90.19 180 GLN A C 1
ATOM 1495 O O . GLN A 1 180 ? -16.658 -6.714 18.109 1.00 90.19 180 GLN A O 1
ATOM 1500 N N . PRO A 1 181 ? -18.056 -7.256 19.780 1.00 90.06 181 PRO A N 1
ATOM 1501 C CA . PRO A 1 181 ? -16.996 -7.475 20.777 1.00 90.06 181 PRO A CA 1
ATOM 1502 C C . PRO A 1 181 ? -15.909 -8.480 20.368 1.00 90.06 181 PRO A C 1
ATOM 1504 O O . PRO A 1 181 ? -14.772 -8.392 20.831 1.00 90.06 181 PRO A O 1
ATOM 1507 N N . MET A 1 182 ? -16.229 -9.418 19.470 1.00 86.62 182 MET A N 1
ATOM 1508 C CA . MET A 1 182 ? -15.278 -10.405 18.939 1.00 86.62 182 MET A CA 1
ATOM 1509 C C . MET A 1 182 ? -14.093 -9.765 18.197 1.00 86.62 182 MET A C 1
ATOM 1511 O O . MET A 1 182 ? -13.012 -10.352 18.136 1.00 86.62 182 MET A O 1
ATOM 1515 N N . LEU A 1 183 ? -14.267 -8.546 17.677 1.00 86.38 183 LEU A N 1
ATOM 1516 C CA . LEU A 1 183 ? -13.210 -7.813 16.985 1.00 86.38 183 LEU A CA 1
ATOM 1517 C C . LEU A 1 183 ? -12.076 -7.357 17.914 1.00 86.38 183 LEU A C 1
ATOM 1519 O O . LEU A 1 183 ? -10.996 -7.044 17.415 1.00 86.38 183 LEU A O 1
ATOM 1523 N N . ASP A 1 184 ? -12.255 -7.339 19.242 1.00 86.44 184 ASP A N 1
ATOM 1524 C CA . ASP A 1 184 ? -11.198 -6.872 20.155 1.00 86.44 184 ASP A CA 1
ATOM 1525 C C . ASP A 1 184 ? -9.946 -7.762 20.101 1.00 86.44 184 ASP A C 1
ATOM 1527 O O . ASP A 1 184 ? -8.825 -7.268 20.229 1.00 86.44 184 ASP A O 1
ATOM 1531 N N . GLN A 1 185 ? -10.130 -9.062 19.854 1.00 81.69 185 GLN A N 1
ATOM 1532 C CA . GLN A 1 185 ? -9.034 -10.025 19.729 1.00 81.69 185 GLN A CA 1
ATOM 1533 C C . GLN A 1 185 ? -8.471 -10.099 18.304 1.00 81.69 185 GLN A C 1
ATOM 1535 O O . GLN A 1 185 ? -7.297 -10.410 18.134 1.00 81.69 185 GLN A O 1
ATOM 1540 N N . GLN A 1 186 ? -9.288 -9.800 17.289 1.00 81.50 186 GLN A N 1
ATOM 1541 C CA . GLN A 1 186 ? -8.900 -9.906 15.878 1.00 81.50 186 GLN A CA 1
ATOM 1542 C C . GLN A 1 186 ? -8.202 -8.646 15.359 1.00 81.50 186 GLN A C 1
ATOM 1544 O O . GLN A 1 186 ? -7.306 -8.730 14.523 1.00 81.50 186 GLN A O 1
ATOM 1549 N N . LEU A 1 187 ? -8.611 -7.463 15.831 1.00 84.38 187 LEU A N 1
ATOM 1550 C CA . LEU A 1 187 ? -8.076 -6.200 15.336 1.00 84.38 187 LEU A CA 1
ATOM 1551 C C . LEU A 1 187 ? -6.769 -5.829 16.055 1.00 84.38 187 LEU A C 1
ATOM 1553 O O . LEU A 1 187 ? -6.778 -5.608 17.276 1.00 84.38 187 LEU A O 1
ATOM 1557 N N . PRO A 1 188 ? -5.656 -5.688 15.316 1.00 78.44 188 PRO A N 1
ATOM 1558 C CA . PRO A 1 188 ? -4.343 -5.465 15.906 1.00 78.44 188 PRO A CA 1
ATOM 1559 C C . PRO A 1 188 ? -4.204 -4.094 16.565 1.00 78.44 188 PRO A C 1
ATOM 1561 O O . PRO A 1 188 ? -4.794 -3.101 16.161 1.00 78.44 188 PRO A O 1
ATOM 1564 N N . LYS A 1 189 ? -3.361 -4.012 17.593 1.00 80.88 189 LYS A N 1
ATOM 1565 C CA . LYS A 1 189 ? -3.102 -2.760 18.314 1.00 80.88 189 LYS A CA 1
ATOM 1566 C C . LYS A 1 189 ? -1.860 -2.056 17.762 1.00 80.88 189 LYS A C 1
ATOM 1568 O O . LYS A 1 189 ? -0.917 -2.681 17.267 1.00 80.88 189 LYS A O 1
ATOM 1573 N N . PHE A 1 190 ? -1.830 -0.731 17.893 1.00 75.69 190 PHE A N 1
ATOM 1574 C CA . PHE A 1 190 ? -0.629 0.060 17.629 1.00 75.69 190 PHE A CA 1
ATOM 1575 C C . PHE A 1 190 ? 0.423 -0.183 18.714 1.00 75.69 190 PHE A C 1
ATOM 1577 O O . PHE A 1 190 ? 0.375 0.424 19.781 1.00 75.69 190 PHE A O 1
ATOM 1584 N N . THR A 1 191 ? 1.387 -1.059 18.423 1.00 76.44 191 THR A N 1
ATOM 1585 C CA . THR A 1 191 ? 2.610 -1.250 19.215 1.00 76.44 191 THR A CA 1
ATOM 1586 C C . THR A 1 191 ? 3.817 -0.687 18.465 1.00 76.44 191 THR A C 1
ATOM 1588 O O . THR A 1 191 ? 3.796 -0.544 17.239 1.00 76.44 191 THR A O 1
ATOM 1591 N N . LYS A 1 192 ? 4.886 -0.360 19.200 1.00 75.06 192 LYS A N 1
ATOM 1592 C CA . LYS A 1 192 ? 6.143 0.132 18.616 1.00 75.06 192 LYS A CA 1
ATOM 1593 C C . LYS A 1 192 ? 6.770 -0.889 17.661 1.00 75.06 192 LYS A C 1
ATOM 1595 O O . LYS A 1 192 ? 7.214 -0.524 16.582 1.00 75.06 192 LYS A O 1
ATOM 1600 N N . GLU A 1 193 ? 6.737 -2.163 18.028 1.00 74.31 193 GLU A N 1
ATOM 1601 C CA . GLU A 1 193 ? 7.280 -3.260 17.219 1.00 74.31 193 GLU A CA 1
ATOM 1602 C C . GLU A 1 193 ? 6.540 -3.391 15.879 1.00 74.31 193 GLU A C 1
ATOM 1604 O O . GLU A 1 193 ? 7.169 -3.462 14.823 1.00 74.31 193 GLU A O 1
ATOM 1609 N N . ASN A 1 194 ? 5.205 -3.295 15.897 1.00 76.62 194 ASN A N 1
ATOM 1610 C CA . ASN A 1 194 ? 4.375 -3.310 14.689 1.00 76.62 194 ASN A CA 1
ATOM 1611 C C . ASN A 1 194 ? 4.688 -2.130 13.754 1.00 76.62 194 ASN A C 1
ATOM 1613 O O . ASN A 1 194 ? 4.676 -2.286 12.531 1.00 76.62 194 ASN A O 1
ATOM 1617 N N . ILE A 1 195 ? 5.006 -0.959 14.321 1.00 75.25 195 ILE A N 1
ATOM 1618 C CA . ILE A 1 195 ? 5.444 0.221 13.563 1.00 75.25 195 ILE A CA 1
ATOM 1619 C C . ILE A 1 195 ? 6.746 -0.058 12.814 1.00 75.25 195 ILE A C 1
ATOM 1621 O O . ILE A 1 195 ? 6.804 0.172 11.605 1.00 75.25 195 ILE A O 1
ATOM 1625 N N . ASP A 1 196 ? 7.753 -0.600 13.492 1.00 76.31 196 ASP A N 1
ATOM 1626 C CA . ASP A 1 196 ? 9.072 -0.819 12.894 1.00 76.31 196 ASP A CA 1
ATOM 1627 C C . ASP A 1 196 ? 9.020 -1.840 11.744 1.00 76.31 196 ASP A C 1
ATOM 1629 O O . ASP A 1 196 ? 9.684 -1.671 10.715 1.00 76.31 196 ASP A O 1
ATOM 1633 N N . PHE A 1 197 ? 8.199 -2.887 11.870 1.00 76.88 197 PHE A N 1
ATOM 1634 C CA . PHE A 1 197 ? 8.013 -3.858 10.793 1.00 76.88 197 PHE A CA 1
ATOM 1635 C C . PHE A 1 197 ? 7.321 -3.257 9.559 1.00 76.88 197 PHE A C 1
ATOM 1637 O O . PHE A 1 197 ? 7.724 -3.514 8.416 1.00 76.88 197 PHE A O 1
ATOM 1644 N N . LEU A 1 198 ? 6.292 -2.434 9.768 1.00 76.69 198 LEU A N 1
ATOM 1645 C CA . LEU A 1 198 ? 5.561 -1.783 8.680 1.00 76.69 198 LEU A CA 1
ATOM 1646 C C . LEU A 1 198 ? 6.391 -0.695 7.990 1.00 76.69 198 LEU A C 1
ATOM 1648 O O . LEU A 1 198 ? 6.285 -0.530 6.772 1.00 76.69 198 LEU A O 1
ATOM 1652 N N . ASP A 1 199 ? 7.256 -0.002 8.728 1.00 74.56 199 ASP A N 1
ATOM 1653 C CA . ASP A 1 199 ? 8.178 0.985 8.168 1.00 74.56 199 ASP A CA 1
ATOM 1654 C C . ASP A 1 199 ? 9.187 0.333 7.210 1.00 74.56 199 ASP A C 1
ATOM 1656 O O . ASP A 1 199 ? 9.326 0.744 6.052 1.00 74.56 199 ASP A O 1
ATOM 1660 N N . LYS A 1 200 ? 9.783 -0.793 7.625 1.00 76.44 200 LYS A N 1
ATOM 1661 C CA . LYS A 1 200 ? 10.648 -1.616 6.762 1.00 76.44 200 LYS A CA 1
ATOM 1662 C C . LYS A 1 200 ? 9.916 -2.092 5.503 1.00 76.44 200 LYS A C 1
ATOM 1664 O O . LYS A 1 200 ? 10.443 -1.959 4.395 1.00 76.44 200 LYS A O 1
ATOM 1669 N N . ARG A 1 201 ? 8.672 -2.578 5.632 1.00 76.44 201 ARG A N 1
ATOM 1670 C CA . ARG A 1 201 ? 7.828 -2.988 4.486 1.00 76.44 201 ARG A CA 1
ATOM 1671 C C . ARG A 1 201 ? 7.617 -1.824 3.508 1.00 76.44 201 ARG A C 1
ATOM 1673 O O . ARG A 1 201 ? 7.697 -2.003 2.288 1.00 76.44 201 ARG A O 1
ATOM 1680 N N . CYS A 1 202 ? 7.374 -0.624 4.030 1.00 73.88 202 CYS A N 1
ATOM 1681 C CA . CYS A 1 202 ? 7.203 0.591 3.241 1.00 73.88 202 CYS A CA 1
ATOM 1682 C C . CYS A 1 202 ? 8.493 0.969 2.488 1.00 73.88 202 CYS A C 1
ATOM 1684 O O . CYS A 1 202 ? 8.451 1.202 1.274 1.00 73.88 202 CYS A O 1
ATOM 1686 N N . PHE A 1 203 ? 9.642 0.945 3.169 1.00 74.12 203 PHE A N 1
ATOM 1687 C CA . PHE A 1 203 ? 10.963 1.223 2.596 1.00 74.12 203 PHE A CA 1
ATOM 1688 C C . PHE A 1 203 ? 11.287 0.316 1.397 1.00 74.12 203 PHE A C 1
ATOM 1690 O O . PHE A 1 203 ? 11.594 0.811 0.306 1.00 74.12 203 PHE A O 1
ATOM 1697 N N . TYR A 1 204 ? 11.121 -1.006 1.536 1.00 71.69 204 TYR A N 1
ATOM 1698 C CA . TYR A 1 204 ? 11.390 -1.954 0.441 1.00 71.69 204 TYR A CA 1
ATOM 1699 C C . TYR A 1 204 ? 10.450 -1.773 -0.756 1.00 71.69 204 TYR A C 1
ATOM 1701 O O . TYR A 1 204 ? 10.793 -2.099 -1.895 1.00 71.69 204 TYR A O 1
ATOM 1709 N N . ARG A 1 205 ? 9.244 -1.237 -0.547 1.00 69.88 205 ARG A N 1
ATOM 1710 C CA . ARG A 1 205 ? 8.335 -0.898 -1.648 1.00 69.88 205 ARG A CA 1
ATOM 1711 C C . ARG A 1 205 ? 8.786 0.349 -2.412 1.00 69.88 205 ARG A C 1
ATOM 1713 O O . ARG A 1 205 ? 8.673 0.364 -3.636 1.00 69.88 205 ARG A O 1
ATOM 1720 N N . TYR A 1 206 ? 9.277 1.379 -1.724 1.00 67.44 206 TYR A N 1
ATOM 1721 C CA . TYR A 1 206 ? 9.790 2.589 -2.374 1.00 67.44 206 TYR A CA 1
ATOM 1722 C C . TYR A 1 206 ? 11.086 2.329 -3.145 1.00 67.44 206 TYR A C 1
ATOM 1724 O O . TYR A 1 206 ? 11.197 2.759 -4.291 1.00 67.44 206 TYR A O 1
ATOM 1732 N N . SER A 1 207 ? 12.013 1.559 -2.566 1.00 67.88 207 SER A N 1
ATOM 1733 C CA . SER A 1 207 ? 13.266 1.169 -3.228 1.00 67.88 207 SER A CA 1
ATOM 1734 C C . SER A 1 207 ? 13.019 0.499 -4.592 1.00 67.88 207 SER A C 1
ATOM 1736 O O . SER A 1 207 ? 13.625 0.899 -5.587 1.00 67.88 207 SER A O 1
ATOM 1738 N N . ARG A 1 208 ? 12.022 -0.398 -4.678 1.00 69.06 208 ARG A N 1
ATOM 1739 C CA . ARG A 1 208 ? 11.609 -1.061 -5.933 1.00 69.06 208 ARG A CA 1
ATOM 1740 C C . ARG A 1 208 ? 11.142 -0.105 -7.030 1.00 69.06 208 ARG A C 1
ATOM 1742 O O . ARG A 1 208 ? 11.427 -0.337 -8.202 1.00 69.06 208 ARG A O 1
ATOM 1749 N N . ARG A 1 209 ? 10.433 0.974 -6.675 1.00 68.06 209 ARG A N 1
ATOM 1750 C CA . ARG A 1 209 ? 9.960 1.972 -7.654 1.00 68.06 209 ARG A CA 1
ATOM 1751 C C . ARG A 1 209 ? 11.115 2.749 -8.277 1.00 68.06 209 ARG A C 1
ATOM 1753 O O . ARG A 1 209 ? 11.135 2.925 -9.489 1.00 68.06 209 ARG A O 1
ATOM 1760 N N . ASN A 1 210 ? 12.080 3.169 -7.462 1.00 67.00 210 ASN A N 1
ATOM 1761 C CA . ASN A 1 210 ? 13.247 3.905 -7.951 1.00 67.00 210 ASN A CA 1
ATOM 1762 C C . ASN A 1 210 ? 14.092 3.045 -8.903 1.00 67.00 210 ASN A C 1
ATOM 1764 O O . ASN A 1 210 ? 14.649 3.559 -9.865 1.00 67.00 210 ASN A O 1
ATOM 1768 N N . GLN A 1 211 ? 14.129 1.729 -8.690 1.00 67.19 211 GLN A N 1
ATOM 1769 C CA . GLN A 1 211 ? 14.847 0.793 -9.560 1.00 67.19 211 GLN A CA 1
ATOM 1770 C C . GLN A 1 211 ? 14.206 0.649 -10.949 1.00 67.19 211 GLN A C 1
ATOM 1772 O O . GLN A 1 211 ? 14.934 0.523 -11.927 1.00 67.19 211 GLN A O 1
ATOM 1777 N N . PHE A 1 212 ? 12.875 0.746 -11.070 1.00 65.88 212 PHE A N 1
ATOM 1778 C CA . PHE A 1 212 ? 12.212 0.795 -12.384 1.00 65.88 212 PHE A CA 1
ATOM 1779 C C . PHE A 1 212 ? 12.611 2.049 -13.171 1.00 65.88 212 PHE A C 1
ATOM 1781 O O . PHE A 1 212 ? 12.817 1.991 -14.378 1.00 65.88 212 PHE A O 1
ATOM 1788 N N . LEU A 1 213 ? 12.763 3.179 -12.476 1.00 67.00 213 LEU A N 1
ATOM 1789 C CA . LEU A 1 213 ? 13.207 4.427 -13.090 1.00 67.00 213 LEU A CA 1
ATOM 1790 C C . LEU A 1 213 ? 14.664 4.335 -13.563 1.00 67.00 213 LEU A C 1
ATOM 1792 O O . LEU A 1 213 ? 14.959 4.758 -14.672 1.00 67.00 213 LEU A O 1
ATOM 1796 N N . VAL A 1 214 ? 15.553 3.721 -12.774 1.00 69.19 214 VAL A N 1
ATOM 1797 C CA . VAL A 1 214 ? 16.940 3.455 -13.201 1.00 69.19 214 VAL A CA 1
ATOM 1798 C C . VAL A 1 214 ? 16.974 2.556 -14.441 1.00 69.19 214 VAL A C 1
ATOM 1800 O O . VAL A 1 214 ? 17.709 2.853 -15.377 1.00 69.19 214 VAL A O 1
ATOM 1803 N N . LEU A 1 215 ? 16.145 1.508 -14.489 1.00 66.94 215 LEU A N 1
ATOM 1804 C CA . LEU A 1 215 ? 16.032 0.631 -15.658 1.00 66.94 215 LEU A CA 1
ATOM 1805 C C . LEU A 1 215 ? 15.542 1.392 -16.902 1.00 66.94 215 LEU A C 1
ATOM 1807 O O . LEU A 1 215 ? 16.113 1.252 -17.978 1.00 66.94 215 LEU A O 1
ATOM 1811 N N . ALA A 1 216 ? 14.519 2.236 -16.747 1.00 65.31 216 ALA A N 1
ATOM 1812 C CA . ALA A 1 216 ? 14.008 3.070 -17.831 1.00 65.31 216 ALA A CA 1
ATOM 1813 C C . ALA A 1 216 ? 15.076 4.052 -18.343 1.00 65.31 216 ALA A C 1
ATOM 1815 O O . ALA A 1 216 ? 15.265 4.174 -19.551 1.00 65.31 216 ALA A O 1
ATOM 1816 N N . CYS A 1 217 ? 15.825 4.698 -17.443 1.00 65.69 217 CYS A N 1
ATOM 1817 C CA . CYS A 1 217 ? 16.953 5.553 -17.818 1.00 65.69 217 CYS A CA 1
ATOM 1818 C C . CYS A 1 217 ? 18.047 4.767 -18.555 1.00 65.69 217 CYS A C 1
ATOM 1820 O O . CYS A 1 217 ? 18.575 5.263 -19.547 1.00 65.69 217 CYS A O 1
ATOM 1822 N N . ASN A 1 218 ? 18.354 3.541 -18.116 1.00 67.12 218 ASN A N 1
ATOM 1823 C CA . ASN A 1 218 ? 19.304 2.666 -18.805 1.00 67.12 218 ASN A CA 1
ATOM 1824 C C . ASN A 1 218 ? 18.829 2.296 -20.213 1.00 67.12 218 ASN A C 1
ATOM 1826 O O . ASN A 1 218 ? 19.649 2.286 -21.123 1.00 67.12 218 ASN A O 1
ATOM 1830 N N . MET A 1 219 ? 17.534 2.042 -20.422 1.00 66.62 219 MET A N 1
ATOM 1831 C CA . MET A 1 219 ? 16.997 1.782 -21.764 1.00 66.62 219 MET A CA 1
ATOM 1832 C C . MET A 1 219 ? 17.070 3.001 -22.682 1.00 66.62 219 MET A C 1
ATOM 1834 O O . MET A 1 219 ? 17.429 2.866 -23.847 1.00 66.62 219 MET A O 1
ATOM 1838 N N . VAL A 1 220 ? 16.764 4.193 -22.165 1.00 65.88 220 VAL A N 1
ATOM 1839 C CA . VAL A 1 220 ? 16.888 5.440 -22.937 1.00 65.88 220 VAL A CA 1
ATOM 1840 C C . VAL A 1 220 ? 18.348 5.701 -23.305 1.00 65.88 220 VAL A C 1
ATOM 1842 O O . VAL A 1 220 ? 18.639 6.045 -24.448 1.00 65.88 220 VAL A O 1
ATOM 1845 N N . ALA A 1 221 ? 19.270 5.492 -22.362 1.00 65.38 221 ALA A N 1
ATOM 1846 C CA . ALA A 1 221 ? 20.701 5.575 -22.627 1.00 65.38 221 ALA A CA 1
ATOM 1847 C C . ALA A 1 221 ? 21.127 4.545 -23.683 1.00 65.38 221 ALA A C 1
ATOM 1849 O O . ALA A 1 221 ? 21.834 4.900 -24.622 1.00 65.38 221 ALA A O 1
ATOM 1850 N N . PHE A 1 222 ? 20.647 3.302 -23.571 1.00 66.50 222 PHE A N 1
ATOM 1851 C CA . PHE A 1 222 ? 20.945 2.239 -24.527 1.00 66.50 222 PHE A CA 1
ATOM 1852 C C . PHE A 1 222 ? 20.548 2.618 -25.956 1.00 66.50 222 PHE A C 1
ATOM 1854 O O . PHE A 1 222 ? 21.349 2.490 -26.880 1.00 66.50 222 PHE A O 1
ATOM 1861 N N . TRP A 1 223 ? 19.335 3.144 -26.120 1.00 65.94 223 TRP A N 1
ATOM 1862 C CA . TRP A 1 223 ? 18.829 3.605 -27.409 1.00 65.94 223 TRP A CA 1
ATOM 1863 C C . TRP A 1 223 ? 19.651 4.776 -27.970 1.00 65.94 223 TRP A C 1
ATOM 1865 O O . TRP A 1 223 ? 20.126 4.712 -29.100 1.00 65.94 223 TRP A O 1
ATOM 1875 N N . PHE A 1 224 ? 19.927 5.798 -27.152 1.00 65.06 224 PHE A N 1
ATOM 1876 C CA . PHE A 1 224 ? 20.688 6.976 -27.579 1.00 65.06 224 PHE A CA 1
ATOM 1877 C C . PHE A 1 224 ? 22.123 6.642 -28.016 1.00 65.06 224 PHE A C 1
ATOM 1879 O O . PHE A 1 224 ? 22.605 7.137 -29.033 1.00 65.06 224 PHE A O 1
ATOM 1886 N N . PHE A 1 225 ? 22.830 5.800 -27.261 1.00 63.72 225 PHE A N 1
ATOM 1887 C CA . PHE A 1 225 ? 24.222 5.478 -27.573 1.00 63.72 225 PHE A CA 1
ATOM 1888 C C . PHE A 1 225 ? 24.375 4.476 -28.729 1.00 63.72 225 PHE A C 1
ATOM 1890 O O . PHE A 1 225 ? 25.405 4.510 -29.409 1.00 63.72 225 PHE A O 1
ATOM 1897 N N . ARG A 1 226 ? 23.359 3.636 -28.995 1.00 64.69 226 ARG A N 1
ATOM 1898 C CA . ARG A 1 226 ? 23.282 2.824 -30.222 1.00 64.69 226 ARG A CA 1
ATOM 1899 C C . ARG A 1 226 ? 23.282 3.725 -31.458 1.00 64.69 226 ARG A C 1
ATOM 1901 O O . ARG A 1 226 ? 24.124 3.539 -32.335 1.00 64.69 226 ARG A O 1
ATOM 1908 N N . ASP A 1 227 ? 22.380 4.703 -31.498 1.00 66.00 227 ASP A N 1
ATOM 1909 C CA . ASP A 1 227 ? 22.158 5.535 -32.687 1.00 66.00 227 ASP A CA 1
ATOM 1910 C C . ASP A 1 227 ? 23.329 6.488 -32.975 1.00 66.00 227 ASP A C 1
ATOM 1912 O O . ASP A 1 227 ? 23.620 6.794 -34.130 1.00 66.00 227 ASP A O 1
ATOM 1916 N N . VAL A 1 228 ? 24.047 6.933 -31.938 1.00 67.12 228 VAL A N 1
ATOM 1917 C CA . VAL A 1 228 ? 25.152 7.899 -32.081 1.00 67.12 228 VAL A CA 1
ATOM 1918 C C . VAL A 1 228 ? 26.504 7.229 -32.373 1.00 67.12 228 VAL A C 1
ATOM 1920 O O . VAL A 1 228 ? 27.360 7.837 -33.014 1.00 67.12 228 VAL A O 1
ATOM 1923 N N . GLY A 1 229 ? 26.740 6.003 -31.890 1.00 63.72 229 GLY A N 1
ATOM 1924 C CA . GLY A 1 229 ? 28.088 5.418 -31.839 1.00 63.72 229 GLY A CA 1
ATOM 1925 C C . GLY A 1 229 ? 28.367 4.220 -32.754 1.00 63.72 229 GLY A C 1
ATOM 1926 O O . GLY A 1 229 ? 29.502 3.733 -32.754 1.00 63.72 229 GLY A O 1
ATOM 1927 N N . GLY A 1 230 ? 27.383 3.713 -33.506 1.00 67.88 230 GLY A N 1
ATOM 1928 C CA . GLY A 1 230 ? 27.558 2.517 -34.347 1.00 67.88 230 GLY A CA 1
ATOM 1929 C C . GLY A 1 230 ? 27.993 1.281 -33.539 1.00 67.88 230 GLY A C 1
ATOM 1930 O O . GLY A 1 230 ? 27.681 1.168 -32.357 1.00 67.88 230 GLY A O 1
ATOM 1931 N N . GLU A 1 231 ? 28.747 0.349 -34.134 1.00 72.62 231 GLU A N 1
ATOM 1932 C CA . GLU A 1 231 ? 29.156 -0.907 -33.464 1.00 72.62 231 GLU A CA 1
ATOM 1933 C C . GLU A 1 231 ? 29.998 -0.693 -32.192 1.00 72.62 231 GLU A C 1
ATOM 1935 O O . GLU A 1 231 ? 29.784 -1.355 -31.173 1.00 72.62 231 GLU A O 1
ATOM 1940 N N . THR A 1 232 ? 30.917 0.277 -32.205 1.00 75.81 232 THR A N 1
ATOM 1941 C CA . THR A 1 232 ? 31.734 0.632 -31.032 1.00 75.81 232 THR A CA 1
ATOM 1942 C C . THR A 1 232 ? 30.884 1.267 -29.930 1.00 75.81 232 THR A C 1
ATOM 1944 O O . THR A 1 232 ? 31.091 0.996 -28.745 1.00 75.81 232 THR A O 1
ATOM 1947 N N . GLY A 1 233 ? 29.891 2.074 -30.321 1.00 69.69 233 GLY A N 1
ATOM 1948 C CA . GLY A 1 233 ? 28.870 2.615 -29.429 1.00 69.69 233 GLY A CA 1
ATOM 1949 C C . GLY A 1 233 ? 28.054 1.514 -28.769 1.00 69.69 233 GLY A C 1
ATOM 1950 O O . GLY A 1 233 ? 27.922 1.515 -27.549 1.00 69.69 233 GLY A O 1
ATOM 1951 N N . ILE A 1 234 ? 27.592 0.525 -29.538 1.00 69.25 234 ILE A N 1
ATOM 1952 C CA . ILE A 1 234 ? 26.848 -0.634 -29.027 1.00 69.25 234 ILE A CA 1
ATOM 1953 C C . ILE A 1 234 ? 27.677 -1.388 -27.981 1.00 69.25 234 ILE A C 1
ATOM 1955 O O . ILE A 1 234 ? 27.184 -1.645 -26.884 1.00 69.25 234 ILE A O 1
ATOM 1959 N N . PHE A 1 235 ? 28.949 -1.686 -28.266 1.00 75.44 235 PHE A N 1
ATOM 1960 C CA . PHE A 1 235 ? 29.817 -2.395 -27.321 1.00 75.44 235 PHE A CA 1
ATOM 1961 C C . PHE A 1 235 ? 30.020 -1.621 -26.008 1.00 75.44 235 PHE A C 1
ATOM 1963 O O . PHE A 1 235 ? 29.837 -2.179 -24.922 1.00 75.44 235 PHE A O 1
ATOM 1970 N N . LEU A 1 236 ? 30.354 -0.328 -26.092 1.00 73.00 236 LEU A N 1
ATOM 1971 C CA . LEU A 1 236 ? 30.563 0.519 -24.914 1.00 73.00 236 LEU A CA 1
ATOM 1972 C C . LEU A 1 236 ? 29.280 0.652 -24.081 1.00 73.00 236 LEU A C 1
ATOM 1974 O O . LEU A 1 236 ? 29.318 0.606 -22.852 1.00 73.00 236 LEU A O 1
ATOM 1978 N N . THR A 1 237 ? 28.141 0.758 -24.755 1.00 69.06 237 THR A N 1
ATOM 1979 C CA . THR A 1 237 ? 26.821 0.871 -24.134 1.00 69.06 237 THR A CA 1
ATOM 1980 C C . THR A 1 237 ? 26.428 -0.409 -23.417 1.00 69.06 237 THR A C 1
ATOM 1982 O O . THR A 1 237 ? 26.032 -0.350 -22.256 1.00 69.06 237 THR A O 1
ATOM 1985 N N . CYS A 1 238 ? 26.607 -1.573 -24.045 1.00 73.19 238 CYS A N 1
ATOM 1986 C CA . CYS A 1 238 ? 26.395 -2.868 -23.400 1.00 73.19 238 CYS A CA 1
ATOM 1987 C C . CYS A 1 238 ? 27.252 -3.017 -22.136 1.00 73.19 238 CYS A C 1
ATOM 1989 O O . CYS A 1 238 ? 26.772 -3.519 -21.122 1.00 73.19 238 CYS A O 1
ATOM 1991 N N . LEU A 1 239 ? 28.502 -2.542 -22.167 1.00 76.62 239 LEU A N 1
ATOM 1992 C CA . LEU A 1 239 ? 29.410 -2.623 -21.025 1.00 76.62 239 LEU A CA 1
ATOM 1993 C C . LEU A 1 239 ? 28.974 -1.699 -19.875 1.00 76.62 239 LEU A C 1
ATOM 1995 O O . LEU A 1 239 ? 28.905 -2.135 -18.725 1.00 76.62 239 LEU A O 1
ATOM 1999 N N . VAL A 1 240 ? 28.631 -0.441 -20.172 1.00 72.50 240 VAL A N 1
ATOM 2000 C CA . VAL A 1 240 ? 28.192 0.539 -19.163 1.00 72.50 240 VAL A CA 1
ATOM 2001 C C . VAL A 1 240 ? 26.815 0.179 -18.600 1.00 72.50 240 VAL A C 1
ATOM 2003 O O . VAL A 1 240 ? 26.657 0.106 -17.380 1.00 72.50 240 VAL A O 1
ATO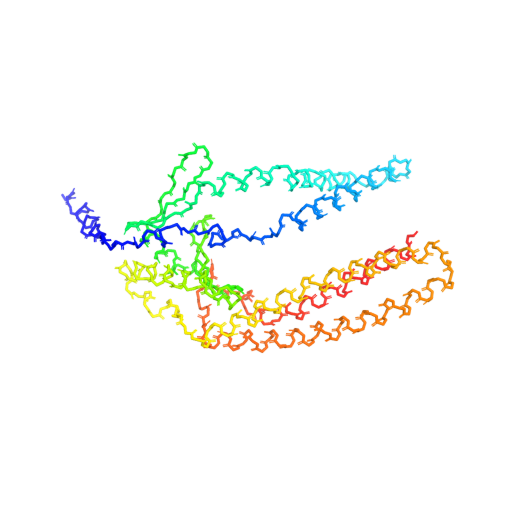M 2006 N N . CYS A 1 241 ? 25.830 -0.102 -19.456 1.00 73.44 241 CYS A N 1
ATOM 2007 C CA . CYS A 1 241 ? 24.492 -0.513 -19.030 1.00 73.44 241 CYS A CA 1
ATOM 2008 C C . CYS A 1 241 ? 24.538 -1.845 -18.275 1.00 73.44 241 CYS A C 1
ATOM 2010 O O . CYS A 1 241 ? 23.919 -1.948 -17.220 1.00 73.44 241 CYS A O 1
ATOM 2012 N N . GLY A 1 242 ? 25.332 -2.818 -18.735 1.00 74.69 242 GLY A N 1
ATOM 2013 C CA . GLY A 1 242 ? 25.509 -4.105 -18.061 1.00 74.69 242 GLY A CA 1
ATOM 2014 C C . GLY A 1 242 ? 26.113 -3.974 -16.659 1.00 74.69 242 GLY A C 1
ATOM 2015 O O . GLY A 1 242 ? 25.650 -4.626 -15.723 1.00 74.69 242 GLY A O 1
ATOM 2016 N N . LEU A 1 243 ? 27.091 -3.080 -16.467 1.00 79.56 243 LEU A N 1
ATOM 2017 C CA . LEU A 1 243 ? 27.633 -2.777 -15.136 1.00 79.56 243 LEU A CA 1
ATOM 2018 C C . LEU A 1 243 ? 26.578 -2.152 -14.218 1.00 79.56 243 LEU A C 1
ATOM 2020 O O . LEU A 1 243 ? 26.432 -2.576 -13.070 1.00 79.56 243 LEU A O 1
ATOM 2024 N N . VAL A 1 244 ? 25.817 -1.169 -14.708 1.00 76.25 244 VAL A N 1
ATOM 2025 C CA . VAL A 1 244 ? 24.736 -0.551 -13.924 1.00 76.25 244 VAL A CA 1
ATOM 2026 C C . VAL A 1 244 ? 23.670 -1.590 -13.572 1.00 76.25 244 VAL A C 1
ATOM 2028 O O . VAL A 1 244 ? 23.238 -1.661 -12.421 1.00 76.25 244 VAL A O 1
ATOM 2031 N N . GLU A 1 245 ? 23.279 -2.434 -14.524 1.00 74.56 245 GLU A N 1
ATOM 2032 C CA . GLU A 1 245 ? 22.315 -3.513 -14.317 1.00 74.56 245 GLU A CA 1
ATOM 2033 C C . GLU A 1 245 ? 22.796 -4.538 -13.292 1.00 74.56 245 GLU A C 1
ATOM 2035 O O . GLU A 1 245 ? 22.001 -4.955 -12.451 1.00 74.56 245 GLU A O 1
ATOM 2040 N N . PHE A 1 246 ? 24.085 -4.885 -13.279 1.00 80.44 246 PHE A N 1
ATOM 2041 C CA . PHE A 1 246 ? 24.656 -5.767 -12.261 1.00 80.44 246 PHE A CA 1
ATOM 2042 C C . PHE A 1 246 ? 24.491 -5.191 -10.846 1.00 80.44 246 PHE A C 1
ATOM 2044 O O . PHE A 1 246 ? 24.024 -5.884 -9.936 1.00 80.44 246 PHE A O 1
ATOM 2051 N N . PHE A 1 247 ? 24.807 -3.906 -10.651 1.00 78.75 247 PHE A N 1
ATOM 2052 C CA . PHE A 1 247 ? 24.597 -3.242 -9.360 1.00 78.75 247 PHE A CA 1
ATOM 2053 C C . PHE A 1 247 ? 23.112 -3.176 -8.991 1.00 78.75 247 PHE A C 1
ATOM 2055 O O . PHE A 1 247 ? 22.739 -3.487 -7.856 1.00 78.75 247 PHE A O 1
ATOM 2062 N N . VAL A 1 248 ? 22.249 -2.811 -9.942 1.00 76.12 248 VAL A N 1
ATOM 2063 C CA . VAL A 1 248 ? 20.794 -2.758 -9.743 1.00 76.12 248 VAL A CA 1
ATOM 2064 C C . VAL A 1 248 ? 20.250 -4.133 -9.351 1.00 76.12 248 VAL A C 1
ATOM 2066 O O . VAL A 1 248 ? 19.492 -4.229 -8.383 1.00 76.12 248 VAL A O 1
ATOM 2069 N N . PHE A 1 249 ? 20.687 -5.196 -10.028 1.00 80.31 249 PHE A N 1
ATOM 2070 C CA . PHE A 1 249 ? 20.339 -6.580 -9.721 1.00 80.31 249 PHE A CA 1
ATOM 2071 C C . PHE A 1 249 ? 20.773 -6.971 -8.308 1.00 80.31 249 PHE A C 1
ATOM 2073 O O . PHE A 1 249 ? 19.957 -7.483 -7.541 1.00 80.31 249 PHE A O 1
ATOM 2080 N N . TYR A 1 250 ? 22.017 -6.678 -7.920 1.00 83.25 250 TYR A N 1
ATOM 2081 C CA . TYR A 1 250 ? 22.511 -6.964 -6.572 1.00 83.25 250 TYR A CA 1
ATOM 2082 C C . TYR A 1 250 ? 21.653 -6.284 -5.491 1.00 83.25 250 TYR A C 1
ATOM 2084 O O . TYR A 1 250 ? 21.230 -6.927 -4.524 1.00 83.25 250 TYR A O 1
ATOM 2092 N N . PHE A 1 251 ? 21.333 -4.997 -5.663 1.00 80.31 251 PHE A N 1
ATOM 2093 C CA . PHE A 1 251 ? 20.485 -4.271 -4.715 1.00 80.31 251 PHE A CA 1
ATOM 2094 C C . PHE A 1 251 ? 19.038 -4.772 -4.704 1.00 80.31 251 PHE A C 1
ATOM 2096 O O . PHE A 1 251 ? 18.423 -4.812 -3.636 1.00 80.31 251 PHE A O 1
ATOM 2103 N N . LEU A 1 252 ? 18.491 -5.176 -5.854 1.00 79.44 252 LEU A N 1
ATOM 2104 C CA . LEU A 1 252 ? 17.165 -5.788 -5.946 1.00 79.44 252 LEU A CA 1
ATOM 2105 C C . LEU A 1 252 ? 17.120 -7.136 -5.228 1.00 79.44 252 LEU A C 1
ATOM 2107 O O . LEU A 1 252 ? 16.198 -7.372 -4.452 1.00 79.44 252 LEU A O 1
ATOM 2111 N N . LEU A 1 253 ? 18.118 -7.995 -5.441 1.00 84.62 253 LEU A N 1
ATOM 2112 C CA . LEU A 1 253 ? 18.217 -9.299 -4.792 1.00 84.62 253 LEU A CA 1
ATOM 2113 C C . LEU A 1 253 ? 18.336 -9.143 -3.271 1.00 84.62 253 LEU A C 1
ATOM 2115 O O . LEU A 1 253 ? 17.597 -9.773 -2.513 1.00 84.62 253 LEU A O 1
ATOM 2119 N N . LYS A 1 254 ? 19.205 -8.230 -2.820 1.00 84.69 254 LYS A N 1
ATOM 2120 C CA . LYS A 1 254 ? 19.345 -7.872 -1.404 1.00 84.69 254 LYS A CA 1
ATOM 2121 C C . LYS A 1 254 ? 18.030 -7.333 -0.830 1.00 84.69 254 LYS A C 1
ATOM 2123 O O . LYS A 1 254 ? 17.606 -7.751 0.245 1.00 84.69 254 LYS A O 1
ATOM 2128 N N . GLY A 1 255 ? 17.358 -6.435 -1.550 1.00 82.06 255 GLY A N 1
ATOM 2129 C CA . GLY A 1 255 ? 16.055 -5.893 -1.162 1.00 82.06 255 GLY A CA 1
ATOM 2130 C C . GLY A 1 255 ? 14.959 -6.960 -1.088 1.00 82.06 255 GLY A C 1
ATOM 2131 O O . GLY A 1 255 ? 14.163 -6.949 -0.152 1.00 82.06 255 GLY A O 1
ATOM 2132 N N . ALA A 1 256 ? 14.942 -7.910 -2.025 1.00 84.50 256 ALA A N 1
ATOM 2133 C CA . ALA A 1 256 ? 14.008 -9.032 -2.044 1.00 84.50 256 ALA A CA 1
ATOM 2134 C C . ALA A 1 256 ? 14.205 -9.958 -0.838 1.00 84.50 256 ALA A C 1
ATOM 2136 O O . ALA A 1 256 ? 13.224 -10.320 -0.190 1.00 84.50 256 ALA A O 1
ATOM 2137 N N . TYR A 1 257 ? 15.458 -10.264 -0.486 1.00 88.25 257 TYR A N 1
ATOM 2138 C CA . TYR A 1 257 ? 15.792 -11.065 0.691 1.00 88.25 257 TYR A CA 1
ATOM 2139 C C . TYR A 1 257 ? 15.312 -10.417 1.996 1.00 88.25 257 TYR A C 1
ATOM 2141 O O . TYR A 1 257 ? 14.625 -11.054 2.795 1.00 88.25 257 TYR A O 1
ATOM 2149 N N . TYR A 1 258 ? 15.605 -9.132 2.208 1.00 85.94 258 TYR A N 1
ATOM 2150 C CA . TYR A 1 258 ? 15.140 -8.458 3.421 1.00 85.94 258 TYR A CA 1
ATOM 2151 C C . TYR A 1 258 ? 13.626 -8.243 3.444 1.00 85.94 258 TYR A C 1
ATOM 2153 O O . TYR A 1 258 ? 13.023 -8.303 4.514 1.00 85.94 258 TYR A O 1
ATOM 2161 N N . ASN A 1 259 ? 12.996 -8.041 2.283 1.00 84.56 259 ASN A N 1
ATOM 2162 C CA . ASN A 1 259 ? 11.542 -8.026 2.188 1.00 84.56 259 ASN A CA 1
ATOM 2163 C C . ASN A 1 259 ? 10.952 -9.375 2.616 1.00 84.56 259 ASN A C 1
ATOM 2165 O O . ASN A 1 259 ? 10.019 -9.388 3.406 1.00 84.56 259 ASN A O 1
ATOM 2169 N N . TYR A 1 260 ? 11.514 -10.493 2.150 1.00 87.31 260 TYR A N 1
ATOM 2170 C CA . TYR A 1 260 ? 11.089 -11.835 2.550 1.00 87.31 260 TYR A CA 1
ATOM 2171 C C . TYR A 1 260 ? 11.169 -12.035 4.071 1.00 87.31 260 TYR A C 1
ATOM 2173 O O . TYR A 1 260 ? 10.173 -12.406 4.691 1.00 87.31 260 TYR A O 1
ATOM 2181 N N . LEU A 1 261 ? 12.314 -11.708 4.685 1.00 89.12 261 LEU A N 1
ATOM 2182 C CA . LEU A 1 261 ? 12.481 -11.799 6.140 1.00 89.12 261 LEU A CA 1
ATOM 2183 C C . LEU A 1 261 ? 11.472 -10.92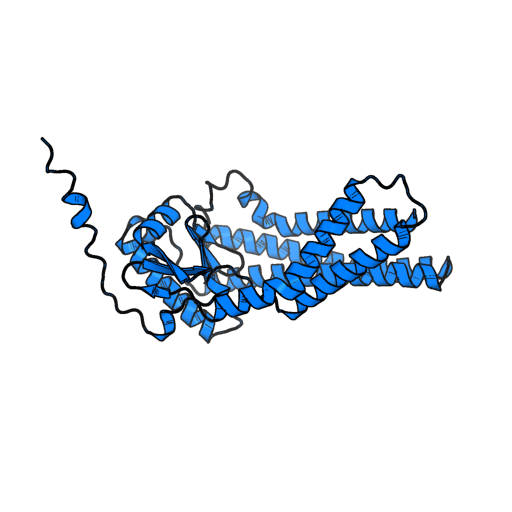2 6.891 1.00 89.12 261 LEU A C 1
ATOM 2185 O O . LEU A 1 261 ? 10.843 -11.371 7.844 1.00 89.12 261 LEU A O 1
ATOM 2189 N N . ASN A 1 262 ? 11.296 -9.674 6.453 1.00 85.25 262 ASN A N 1
ATOM 2190 C CA . ASN A 1 262 ? 10.380 -8.744 7.102 1.00 85.25 262 ASN A CA 1
ATOM 2191 C C . ASN A 1 262 ? 8.915 -9.186 6.974 1.00 85.25 262 ASN A C 1
ATOM 2193 O O . ASN A 1 262 ? 8.159 -9.066 7.929 1.00 85.25 262 ASN A O 1
ATOM 2197 N N . GLU A 1 263 ? 8.507 -9.708 5.816 1.00 83.38 263 GLU A N 1
ATOM 2198 C CA . GLU A 1 263 ? 7.153 -10.227 5.598 1.00 83.38 263 GLU A CA 1
ATOM 2199 C C . GLU A 1 263 ? 6.846 -11.441 6.478 1.00 83.38 263 GLU A C 1
ATOM 2201 O O . GLU A 1 263 ? 5.740 -11.529 7.008 1.00 83.38 263 GLU A O 1
ATOM 2206 N N . ASN A 1 264 ? 7.815 -12.338 6.680 1.00 84.75 264 ASN A N 1
ATOM 2207 C CA . ASN A 1 264 ? 7.652 -13.467 7.596 1.00 84.75 264 ASN A CA 1
ATOM 2208 C C . ASN A 1 264 ? 7.495 -12.996 9.045 1.00 84.75 264 ASN A C 1
ATOM 2210 O O . ASN A 1 264 ? 6.532 -13.382 9.700 1.00 84.75 264 ASN A O 1
ATOM 2214 N N . ASN A 1 265 ? 8.342 -12.069 9.501 1.00 84.56 265 ASN A N 1
ATOM 2215 C CA . ASN A 1 265 ? 8.214 -11.491 10.842 1.00 84.56 265 ASN A CA 1
ATOM 2216 C C . ASN A 1 265 ? 6.864 -10.779 11.041 1.00 84.56 265 ASN A C 1
ATOM 2218 O O . ASN A 1 265 ? 6.275 -10.851 12.115 1.00 84.56 265 ASN A O 1
ATOM 2222 N N . ILE A 1 266 ? 6.343 -10.104 10.006 1.00 79.88 266 ILE A N 1
ATOM 2223 C CA . ILE A 1 266 ? 5.019 -9.472 10.082 1.00 79.88 266 ILE A CA 1
ATOM 2224 C C . ILE A 1 266 ? 3.917 -10.515 10.203 1.00 79.88 266 ILE A C 1
ATOM 2226 O O . ILE A 1 266 ? 2.984 -10.286 10.956 1.00 79.88 266 ILE A O 1
ATOM 2230 N N . ARG A 1 267 ? 3.993 -11.642 9.493 1.00 77.88 267 ARG A N 1
ATOM 2231 C CA . ARG A 1 267 ? 2.980 -12.700 9.623 1.00 77.88 267 ARG A CA 1
ATOM 2232 C C . ARG A 1 267 ? 2.931 -13.296 11.022 1.00 77.88 267 ARG A C 1
ATOM 2234 O O . ARG A 1 267 ? 1.854 -13.646 11.478 1.00 77.88 267 ARG A O 1
ATOM 2241 N N . GLU A 1 268 ? 4.077 -13.402 11.682 1.00 79.19 268 GLU A N 1
ATOM 2242 C CA . GLU A 1 268 ? 4.153 -13.889 13.059 1.00 79.19 268 GLU A CA 1
ATOM 2243 C C . GLU A 1 268 ? 3.618 -12.854 14.060 1.00 79.19 268 GLU A C 1
ATOM 2245 O O . GLU A 1 268 ? 2.857 -13.200 14.958 1.00 79.19 268 GLU A O 1
ATOM 2250 N N . ALA A 1 269 ? 3.983 -11.576 13.899 1.00 76.69 269 ALA A N 1
ATOM 2251 C CA . ALA A 1 269 ? 3.616 -10.509 14.837 1.00 76.69 269 ALA A CA 1
ATOM 2252 C C . ALA A 1 269 ? 2.201 -9.936 14.622 1.00 76.69 269 ALA A C 1
ATOM 2254 O O . ALA A 1 269 ? 1.556 -9.458 15.555 1.00 76.69 269 ALA A O 1
ATOM 2255 N N . LEU A 1 270 ? 1.736 -9.942 13.377 1.00 75.19 270 LEU A N 1
ATOM 2256 C CA . LEU A 1 270 ? 0.469 -9.397 12.901 1.00 75.19 270 LEU A CA 1
ATOM 2257 C C . LEU A 1 270 ? -0.147 -10.396 11.910 1.00 75.19 270 LEU A C 1
ATOM 2259 O O . LEU A 1 270 ? -0.144 -10.133 10.698 1.00 75.19 270 LEU A O 1
ATOM 2263 N N . PRO A 1 271 ? -0.628 -11.551 12.401 1.00 65.38 271 PRO A N 1
ATOM 2264 C CA . PRO A 1 271 ? -1.261 -12.543 11.552 1.00 65.38 271 PRO A CA 1
ATOM 2265 C C . PRO A 1 271 ? -2.456 -11.908 10.837 1.00 65.38 271 PRO A C 1
ATOM 2267 O O . PRO A 1 271 ? -3.413 -11.427 11.441 1.00 65.38 271 PRO A O 1
ATOM 2270 N N . ASP A 1 272 ? -2.343 -11.842 9.515 1.00 60.72 272 ASP A N 1
ATOM 2271 C CA . ASP A 1 272 ? -3.355 -11.316 8.602 1.00 60.72 272 ASP A CA 1
ATOM 2272 C C . ASP A 1 272 ? -4.302 -12.476 8.253 1.00 60.72 272 ASP A C 1
ATOM 2274 O O . ASP A 1 272 ? -4.438 -12.854 7.093 1.00 60.72 272 ASP A O 1
ATOM 2278 N N . ASP A 1 273 ? -4.891 -13.104 9.280 1.00 53.59 273 ASP A N 1
ATOM 2279 C CA . ASP A 1 273 ? -5.794 -14.265 9.142 1.00 53.59 273 ASP A CA 1
ATOM 2280 C C . ASP A 1 273 ? -7.130 -13.880 8.480 1.00 53.59 273 ASP A C 1
ATOM 2282 O O . ASP A 1 273 ? -7.972 -14.720 8.154 1.00 53.59 273 ASP A O 1
ATOM 2286 N N . VAL A 1 274 ? -7.324 -12.579 8.282 1.00 51.09 274 VAL A N 1
ATOM 2287 C CA . VAL A 1 274 ? -8.494 -11.943 7.700 1.00 51.09 274 VAL A CA 1
ATOM 2288 C C . VAL A 1 274 ? -8.000 -10.963 6.641 1.00 51.09 274 VAL A C 1
ATOM 2290 O O . VAL A 1 274 ? -7.236 -10.053 6.945 1.00 51.09 274 VAL A O 1
ATOM 2293 N N . GLY A 1 275 ? -8.403 -11.204 5.389 1.00 42.44 275 GLY A N 1
ATOM 2294 C CA . GLY A 1 275 ? -7.961 -10.457 4.214 1.00 42.44 275 GLY A CA 1
ATOM 2295 C C . GLY A 1 275 ? -8.783 -10.760 2.962 1.00 42.44 275 GLY A C 1
ATOM 2296 O O . GLY A 1 275 ? -8.481 -11.693 2.247 1.00 42.44 275 GLY A O 1
ATOM 2297 N N . PHE A 1 276 ? -9.792 -9.939 2.672 1.00 42.12 276 PHE A N 1
ATOM 2298 C CA . PHE A 1 276 ? -10.669 -9.833 1.486 1.00 42.12 276 PHE A CA 1
ATOM 2299 C C . PHE A 1 276 ? -11.443 -11.047 0.936 1.00 42.12 276 PHE A C 1
ATOM 2301 O O . PHE A 1 276 ? -12.470 -10.830 0.312 1.00 42.12 276 PHE A O 1
ATOM 2308 N N . ILE A 1 277 ? -10.983 -12.264 1.176 1.00 45.19 277 ILE A N 1
ATOM 2309 C CA . ILE A 1 277 ? -11.553 -13.615 1.030 1.00 45.19 277 ILE A CA 1
ATOM 2310 C C . ILE A 1 277 ? -10.458 -14.427 1.721 1.00 45.19 277 ILE A C 1
ATOM 2312 O O . ILE A 1 277 ? -9.311 -14.197 1.347 1.00 45.19 277 ILE A O 1
ATOM 2316 N N . LYS A 1 278 ? -10.754 -15.282 2.720 1.00 46.50 278 LYS A N 1
ATOM 2317 C CA . LYS A 1 278 ? -9.773 -16.215 3.333 1.00 46.50 278 LYS A CA 1
ATOM 2318 C C . LYS A 1 278 ? -8.688 -16.533 2.311 1.00 46.50 278 LYS A C 1
ATOM 2320 O O . LYS A 1 278 ? -9.027 -17.074 1.269 1.00 46.50 278 LYS A O 1
ATOM 2325 N N . ASP A 1 279 ? -7.481 -16.016 2.532 1.00 47.53 279 ASP A N 1
ATOM 2326 C CA . ASP A 1 279 ? -6.486 -15.792 1.480 1.00 47.53 279 ASP A CA 1
ATOM 2327 C C . ASP A 1 279 ? -6.064 -17.162 0.907 1.00 47.53 279 ASP A C 1
ATOM 2329 O O . ASP A 1 279 ? -5.102 -17.769 1.375 1.00 47.53 279 ASP A O 1
ATOM 2333 N N . ASP A 1 280 ? -6.828 -17.686 -0.061 1.00 46.84 280 ASP A N 1
ATOM 2334 C CA . ASP A 1 280 ? -6.719 -19.022 -0.666 1.00 46.84 280 ASP A CA 1
ATOM 2335 C C . ASP A 1 280 ? -5.493 -19.076 -1.610 1.00 46.84 280 ASP A C 1
ATOM 2337 O O . ASP A 1 280 ? -5.571 -19.447 -2.779 1.00 46.84 280 ASP A O 1
ATOM 2341 N N . GLY A 1 281 ? -4.327 -18.641 -1.118 1.00 53.56 281 GLY A N 1
ATOM 2342 C CA . GLY A 1 281 ? -3.012 -18.835 -1.734 1.00 53.56 281 GLY A CA 1
ATOM 2343 C C . GLY A 1 281 ? -2.257 -17.568 -2.157 1.00 53.56 281 GLY A C 1
ATOM 2344 O O . GLY A 1 281 ? -1.026 -17.573 -2.131 1.00 53.56 281 GLY A O 1
ATOM 2345 N N . ILE A 1 282 ? -2.917 -16.452 -2.493 1.00 58.84 282 ILE A N 1
ATOM 2346 C CA . ILE A 1 282 ? -2.206 -15.238 -2.965 1.00 58.84 282 ILE A CA 1
ATOM 2347 C C . ILE A 1 282 ? -1.456 -14.555 -1.813 1.00 58.84 282 ILE A C 1
ATOM 2349 O O . ILE A 1 282 ? -0.309 -14.120 -1.974 1.00 58.84 282 ILE A O 1
ATOM 2353 N N . GLY A 1 283 ? -2.054 -14.527 -0.624 1.00 60.06 283 GLY A N 1
ATOM 2354 C CA . GLY A 1 283 ? -1.412 -14.099 0.612 1.00 60.06 283 GLY A CA 1
ATOM 2355 C C . GLY A 1 283 ? -0.137 -14.858 0.904 1.00 60.06 283 GLY A C 1
ATOM 2356 O O . GLY A 1 283 ? 0.840 -14.224 1.300 1.00 60.06 283 GLY A O 1
ATOM 2357 N N . ALA A 1 284 ? -0.108 -16.171 0.634 1.00 67.44 284 ALA A N 1
ATOM 2358 C CA . ALA A 1 284 ? 1.042 -17.049 0.850 1.00 67.44 284 ALA A CA 1
ATOM 2359 C C . ALA A 1 284 ? 2.275 -16.607 0.042 1.00 67.44 284 ALA A C 1
ATOM 2361 O O . ALA A 1 284 ? 3.397 -16.687 0.545 1.00 67.44 284 ALA A O 1
ATOM 2362 N N . LEU A 1 285 ? 2.068 -16.022 -1.141 1.00 72.81 285 LEU A N 1
ATOM 2363 C CA . LEU A 1 285 ? 3.132 -15.518 -2.013 1.00 72.81 285 LEU A CA 1
ATOM 2364 C C . LEU A 1 285 ? 3.720 -14.172 -1.557 1.00 72.81 285 LEU A C 1
ATOM 2366 O O . LEU A 1 285 ? 4.718 -13.715 -2.117 1.00 72.81 285 LEU A O 1
ATOM 2370 N N . ARG A 1 286 ? 3.145 -13.531 -0.527 1.00 72.94 286 ARG A N 1
ATOM 2371 C CA . ARG A 1 286 ? 3.504 -12.164 -0.118 1.00 72.94 286 ARG A CA 1
ATOM 2372 C C . ARG A 1 286 ? 5.004 -11.938 0.179 1.00 72.94 286 ARG A C 1
ATOM 2374 O O . ARG A 1 286 ? 5.558 -10.971 -0.353 1.00 72.94 286 ARG A O 1
ATOM 2381 N N . PRO A 1 287 ? 5.693 -12.824 0.923 1.00 80.75 287 PRO A N 1
ATOM 2382 C CA . PRO A 1 287 ? 7.136 -12.753 1.155 1.00 80.75 287 PRO A CA 1
ATOM 2383 C C . PRO A 1 287 ? 7.955 -12.823 -0.135 1.00 80.75 287 PRO A C 1
ATOM 2385 O O . PRO A 1 287 ? 8.993 -12.172 -0.258 1.00 80.75 287 PRO A O 1
ATOM 2388 N N . TYR A 1 288 ? 7.458 -13.564 -1.126 1.00 83.44 288 TYR A N 1
ATOM 2389 C CA . TYR A 1 288 ? 8.148 -13.829 -2.383 1.00 83.44 288 TYR A CA 1
ATOM 2390 C C . TYR A 1 288 ? 7.948 -12.735 -3.436 1.00 83.44 288 TYR A C 1
ATOM 2392 O O . TYR A 1 288 ? 8.665 -12.735 -4.435 1.00 83.44 288 TYR A O 1
ATOM 2400 N N . TRP A 1 289 ? 7.061 -11.752 -3.221 1.00 78.12 289 TRP A N 1
ATOM 2401 C CA . TRP A 1 289 ? 6.844 -10.653 -4.177 1.00 78.12 289 TRP A CA 1
ATOM 2402 C C . TRP A 1 289 ? 8.123 -9.905 -4.557 1.00 78.12 289 TRP A C 1
ATOM 2404 O O . TRP A 1 289 ? 8.207 -9.383 -5.664 1.00 78.12 289 TRP A O 1
ATOM 2414 N N . GLY A 1 290 ? 9.112 -9.822 -3.660 1.00 77.69 290 GLY A N 1
ATOM 2415 C CA . GLY A 1 290 ? 10.417 -9.240 -3.984 1.00 77.69 290 GLY A CA 1
ATOM 2416 C C . GLY A 1 290 ? 11.143 -10.014 -5.090 1.00 77.69 290 GLY A C 1
ATOM 2417 O O . GLY A 1 290 ? 11.618 -9.411 -6.048 1.00 77.69 290 GLY A O 1
ATOM 2418 N N . PHE A 1 291 ? 11.163 -11.344 -4.990 1.00 83.12 291 PHE A N 1
ATOM 2419 C CA . PHE A 1 291 ? 11.794 -12.234 -5.968 1.00 83.12 291 PHE A CA 1
ATOM 2420 C C . PHE A 1 291 ? 10.979 -12.356 -7.258 1.00 83.12 291 PHE A C 1
ATOM 2422 O O . PHE A 1 291 ? 11.547 -12.306 -8.343 1.00 83.12 291 PHE A O 1
ATOM 2429 N N . ILE A 1 292 ? 9.648 -12.440 -7.155 1.00 83.00 292 ILE A N 1
ATOM 2430 C CA . ILE A 1 292 ? 8.753 -12.427 -8.322 1.00 83.00 292 ILE A CA 1
ATOM 2431 C C . ILE A 1 292 ? 8.962 -11.134 -9.120 1.00 83.00 292 ILE A C 1
ATOM 2433 O O . ILE A 1 292 ? 9.104 -11.170 -10.338 1.00 83.00 292 ILE A O 1
ATOM 2437 N N . TYR A 1 293 ? 9.043 -9.990 -8.431 1.00 77.62 293 TYR A N 1
ATOM 2438 C CA . TYR A 1 293 ? 9.318 -8.700 -9.060 1.00 77.62 293 TYR A CA 1
ATOM 2439 C C . TYR A 1 293 ? 10.686 -8.665 -9.748 1.00 77.62 293 TYR A C 1
ATOM 2441 O O . TYR A 1 293 ? 10.772 -8.203 -10.880 1.00 77.62 293 TYR A O 1
ATOM 2449 N N . LEU A 1 294 ? 11.737 -9.171 -9.093 1.00 80.56 294 LEU A N 1
ATOM 2450 C CA . LEU A 1 294 ? 13.077 -9.280 -9.677 1.00 80.56 294 LEU A CA 1
ATOM 2451 C C . LEU A 1 294 ? 13.046 -10.071 -10.995 1.00 80.56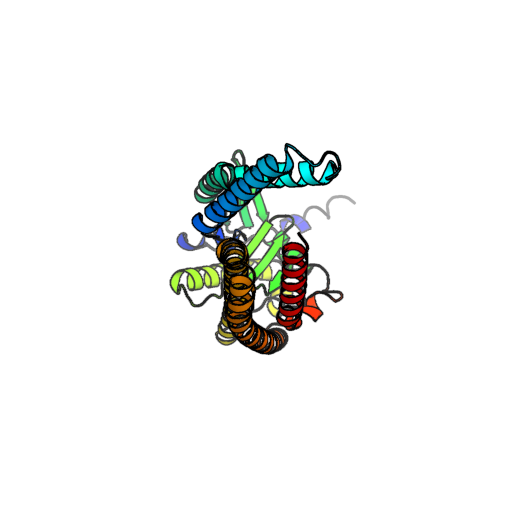 294 LEU A C 1
ATOM 2453 O O . LEU A 1 294 ? 13.578 -9.608 -12.001 1.00 80.56 294 LEU A O 1
ATOM 2457 N N . LEU A 1 295 ? 12.396 -11.238 -10.991 1.00 82.38 295 LEU A N 1
ATOM 2458 C CA . LEU A 1 295 ? 12.324 -12.125 -12.151 1.00 82.38 295 LEU A CA 1
ATOM 2459 C C . LEU A 1 295 ? 11.542 -11.486 -13.304 1.00 82.38 295 LEU A C 1
ATOM 2461 O O . LEU A 1 295 ? 12.011 -11.493 -14.439 1.00 82.38 295 LEU A O 1
ATOM 2465 N N . LEU A 1 296 ? 10.392 -10.874 -13.005 1.00 79.88 296 LEU A N 1
ATOM 2466 C CA . LEU A 1 296 ? 9.595 -10.149 -13.997 1.00 79.88 296 LEU A CA 1
ATOM 2467 C C . LEU A 1 296 ? 10.356 -8.962 -14.592 1.00 79.88 296 LEU A C 1
ATOM 2469 O O . LEU A 1 296 ? 10.305 -8.757 -15.800 1.00 79.88 296 LEU A O 1
ATOM 2473 N N . LEU A 1 297 ? 11.067 -8.193 -13.762 1.00 74.38 297 LEU A N 1
ATOM 2474 C CA . LEU A 1 297 ? 11.828 -7.033 -14.218 1.00 74.38 297 LEU A CA 1
ATOM 2475 C C . LEU A 1 297 ? 12.950 -7.445 -15.176 1.00 74.38 297 LEU A C 1
ATOM 2477 O O . LEU A 1 297 ? 13.110 -6.821 -16.219 1.00 74.38 297 LEU A O 1
ATOM 2481 N N . LEU A 1 298 ? 13.693 -8.507 -14.850 1.00 74.62 298 LEU A N 1
ATOM 2482 C CA . LEU A 1 298 ? 14.768 -9.026 -15.701 1.00 74.62 298 LEU A CA 1
ATOM 2483 C C . LEU A 1 298 ? 14.233 -9.600 -17.008 1.00 74.62 298 LEU A C 1
ATOM 2485 O O . LEU A 1 298 ? 14.762 -9.281 -18.068 1.00 74.62 298 LEU A O 1
ATOM 2489 N N . ALA A 1 299 ? 13.172 -10.407 -16.940 1.00 74.06 299 ALA A N 1
ATOM 2490 C CA . ALA A 1 299 ? 12.551 -10.987 -18.125 1.00 74.06 299 ALA A CA 1
ATOM 2491 C C . ALA A 1 299 ? 12.010 -9.899 -19.066 1.00 74.06 299 ALA A C 1
ATOM 2493 O O . ALA A 1 299 ? 12.222 -9.973 -20.274 1.00 74.06 299 ALA A O 1
ATOM 2494 N N . LEU A 1 300 ? 11.361 -8.866 -18.515 1.00 73.88 300 LEU A N 1
ATOM 2495 C CA . LEU A 1 300 ? 10.858 -7.729 -19.285 1.00 73.88 300 LEU A CA 1
ATOM 2496 C C . LEU A 1 300 ? 12.001 -6.904 -19.891 1.00 73.88 300 LEU A C 1
ATOM 2498 O O . LEU A 1 300 ? 11.933 -6.561 -21.068 1.00 73.88 300 LEU A O 1
ATOM 2502 N N . ASN A 1 301 ? 13.044 -6.604 -19.108 1.00 70.56 301 ASN A N 1
ATOM 2503 C CA . ASN A 1 301 ? 14.214 -5.860 -19.581 1.00 70.56 301 ASN A CA 1
ATOM 2504 C C . ASN A 1 301 ? 14.888 -6.586 -20.749 1.00 70.56 301 ASN A C 1
ATOM 2506 O O . ASN A 1 301 ? 15.101 -5.999 -21.803 1.00 70.56 301 ASN A O 1
ATOM 2510 N N . TYR A 1 302 ? 15.137 -7.885 -20.579 1.00 71.75 302 TYR A N 1
ATOM 2511 C CA . TYR A 1 302 ? 15.741 -8.731 -21.600 1.00 71.75 302 TYR A CA 1
ATOM 2512 C C . TYR A 1 302 ? 14.883 -8.803 -22.868 1.00 71.75 302 TYR A C 1
ATOM 2514 O O . TYR A 1 302 ? 15.387 -8.577 -23.963 1.00 71.75 302 TYR A O 1
ATOM 2522 N N . ALA A 1 303 ? 13.574 -9.045 -22.733 1.00 69.19 303 ALA A N 1
ATOM 2523 C CA . ALA A 1 303 ? 12.666 -9.096 -23.877 1.00 69.19 303 ALA A CA 1
ATOM 2524 C C . ALA A 1 303 ? 12.650 -7.774 -24.665 1.00 69.19 303 ALA A C 1
ATOM 2526 O O . ALA A 1 303 ? 12.684 -7.793 -25.893 1.00 69.19 303 ALA A O 1
ATOM 2527 N N . LEU A 1 304 ? 12.637 -6.632 -23.972 1.00 64.88 304 LEU A N 1
ATOM 2528 C CA . LEU A 1 304 ? 12.674 -5.307 -24.595 1.00 64.88 304 LEU A CA 1
ATOM 2529 C C . LEU A 1 304 ? 14.020 -5.015 -25.268 1.00 64.88 304 LEU A C 1
ATOM 2531 O O . LEU A 1 304 ? 14.028 -4.519 -26.389 1.00 64.88 304 LEU A O 1
ATOM 2535 N N . GLN A 1 305 ? 15.147 -5.360 -24.638 1.00 66.69 305 GLN A N 1
ATOM 2536 C CA . GLN A 1 305 ? 16.471 -5.232 -25.257 1.00 66.69 305 GLN A CA 1
ATOM 2537 C C . GLN A 1 305 ? 16.591 -6.102 -26.514 1.00 66.69 305 GLN A C 1
ATOM 2539 O O . GLN A 1 305 ? 17.065 -5.624 -27.540 1.00 66.69 305 GLN A O 1
ATOM 2544 N N . CYS A 1 306 ? 16.110 -7.350 -26.475 1.00 64.81 306 CYS A N 1
ATOM 2545 C CA . CYS A 1 306 ? 16.065 -8.216 -27.652 1.00 64.81 306 CYS A CA 1
ATOM 2546 C C . CYS A 1 306 ? 15.193 -7.625 -28.765 1.00 64.81 306 CYS A C 1
ATOM 2548 O O . CYS A 1 306 ? 15.626 -7.609 -29.911 1.00 64.81 306 CYS A O 1
ATOM 2550 N N . LEU A 1 307 ? 14.003 -7.105 -28.446 1.00 63.69 307 LEU A N 1
ATOM 2551 C CA . LEU A 1 307 ? 13.152 -6.438 -29.436 1.00 63.69 307 LEU A CA 1
ATOM 2552 C C . LEU A 1 307 ? 13.853 -5.229 -30.062 1.00 63.69 307 LEU A C 1
ATOM 2554 O O . LEU A 1 307 ? 13.834 -5.091 -31.276 1.00 63.69 307 LEU A O 1
ATOM 2558 N N . LEU A 1 308 ? 14.506 -4.393 -29.252 1.00 58.88 308 LEU A N 1
ATOM 2559 C CA . LEU A 1 308 ? 15.204 -3.202 -29.736 1.00 58.88 308 LEU A CA 1
ATOM 2560 C C . LEU A 1 308 ? 16.425 -3.535 -30.593 1.00 58.88 308 LEU A C 1
ATOM 2562 O O . LEU A 1 308 ? 16.666 -2.841 -31.566 1.00 58.88 308 LEU A O 1
ATOM 2566 N N . ILE A 1 309 ? 17.199 -4.568 -30.251 1.00 62.81 309 ILE A N 1
ATOM 2567 C CA . ILE A 1 309 ? 18.367 -4.988 -31.046 1.00 62.81 309 ILE A CA 1
ATOM 2568 C C . ILE A 1 309 ? 17.944 -5.566 -32.405 1.00 62.81 309 ILE A C 1
ATOM 2570 O O . ILE A 1 309 ? 18.672 -5.413 -33.382 1.00 62.81 309 ILE A O 1
ATOM 2574 N N . TRP A 1 310 ? 16.801 -6.255 -32.461 1.00 56.22 310 TRP A N 1
ATOM 2575 C CA . TRP A 1 310 ? 16.304 -6.920 -33.671 1.00 56.22 310 TRP A CA 1
ATOM 2576 C C . TRP A 1 310 ? 15.398 -6.035 -34.546 1.00 56.22 310 TRP A C 1
ATOM 2578 O O . TRP A 1 310 ? 15.055 -6.454 -35.652 1.00 56.22 310 TRP A O 1
ATOM 2588 N N . MET A 1 311 ? 15.021 -4.846 -34.062 1.00 51.53 311 MET A N 1
ATOM 2589 C CA . MET A 1 311 ? 14.424 -3.748 -34.837 1.00 51.53 311 MET A CA 1
ATOM 2590 C C . MET A 1 311 ? 15.510 -2.806 -35.357 1.00 51.53 311 MET A C 1
ATOM 2592 O O . MET A 1 311 ? 15.411 -2.428 -36.539 1.00 51.53 311 MET A O 1
#

Sequence (311 aa):
MKKRKIKENTENQKIINKKIPKHLKEIPLYETGEALMSSDYSFIGGVILFITGMIFICDFGDDSIHLKPWAAVIMYLLFLFGLYLIFARKKVRAYREKHIPSMDGDGINYPWFFGIENKHSYLEWADSALAGHYKVGPRGFEFRLGFEKLVFFYNVGISKERTDSQRRYNIFREHLVECQPMLDQQLPKFTKENIDFLDKRCFYRYSRRNQFLVLACNMVAFWFFRD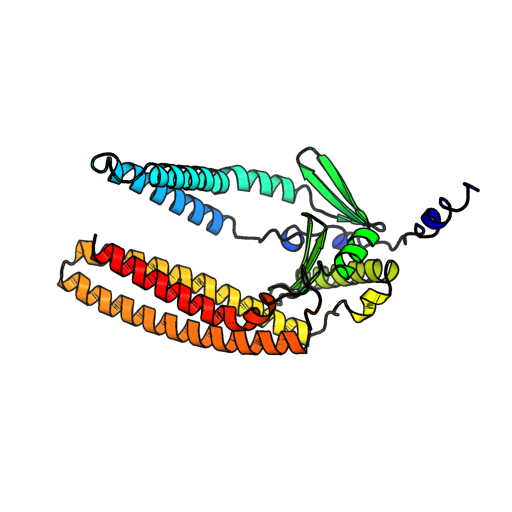VGGETGIFLTCLVCGLVEFFVFYFLLKGAYYNYLNENNIREALPDDVGFIKDDGIGALRPYWGFIYLLLLLALNYALQCLLIWM

Solvent-accessible surface area (backbone atoms only — not comparable to full-atom values): 16914 Å² total; per-residue (Å²): 144,88,78,73,81,68,59,71,69,57,66,78,62,74,64,54,83,60,81,68,54,77,89,57,22,57,44,56,59,60,29,46,66,45,75,84,64,55,70,62,61,45,38,52,52,16,50,49,39,35,49,56,34,49,51,52,55,63,71,52,66,80,82,46,99,74,67,51,74,66,55,59,52,52,41,51,50,40,35,54,48,15,49,40,46,58,56,50,45,54,55,54,48,59,51,44,74,74,41,59,29,32,57,56,55,64,26,38,40,39,59,41,84,94,77,44,73,47,75,46,40,38,55,60,51,31,54,27,41,75,68,13,30,26,33,77,50,63,52,29,44,32,39,37,53,92,92,46,41,41,39,36,42,46,50,76,92,42,68,63,64,26,50,50,27,48,51,42,43,51,56,51,50,50,48,23,24,74,66,38,63,75,43,61,81,69,56,84,75,96,44,72,69,60,30,56,52,38,38,52,52,36,51,53,54,53,55,55,55,57,50,54,53,53,50,52,52,45,52,54,49,45,54,55,36,38,77,75,40,48,74,67,20,40,54,54,37,53,54,54,47,49,52,53,48,50,54,53,47,52,52,47,53,53,44,15,53,54,42,26,56,48,42,52,54,39,46,74,77,53,64,62,82,36,36,76,49,73,59,87,51,69,61,74,46,55,35,47,47,38,53,53,48,52,52,51,52,51,54,50,52,51,52,50,51,51,52,59,74,76,101

Secondary structure (DSSP, 8-state):
--SSTTTHHHHTT--------HHHHB--GGGGT-----HHHHHHHHHHHHHHHHHHHHHSTTT-TTS-HHHHHHHHHHHHHHHIIIIIHHHHHHHHHHS--EE-SSEEEEEPGGGPEEEEEHHHHHHHHHTT-EEE-SSEEEEEETTEEEEEE--TT-HHHHHHHHHHHHHHHHHHHHH-TTHHHHSPP--HHHHHHHHHHHHHHHHHHHHHHHHHHHHHHHHHHHHHHHHHHHHHHHHHHHHHHHHHHHHHHHHHHHHHHHHHHHHHHS----SSS--SSTGGGGGGHHHHHHHHHHHHHHHHHHHHHH-

pLDDT: mean 71.76, std 14.16, range [31.31, 93.62]

Nearest PDB structures (foldseek):
  7n7p-assembly1_B  TM=4.052E-01  e=5.051E+00  Homo sapiens

Radius of gyration: 24.89 Å; Cα contacts (8 Å, |Δi|>4): 307; chains: 1; bounding box: 80×39×66 Å

Mean predicted aligned error: 12.91 Å